Protein 3Q0I (pdb70)

Radius of gyration: 23.18 Å; Cα contacts (8 Å, |Δi|>4): 683; chains: 1; bounding box: 51×63×53 Å

Structure (mmCIF, N/CA/C/O backbone):
data_3Q0I
#
_entry.id   3Q0I
#
_cell.length_a   66.692
_cell.length_b   66.692
_cell.length_c   183.782
_cell.angle_alpha   90.000
_cell.angle_beta   90.000
_cell.angle_gamma   90.000
#
_symmetry.space_group_name_H-M   'P 41 21 2'
#
loop_
_entity.id
_entity.type
_entity.pdbx_description
1 polymer 'Methionyl-tRNA formyltransferase'
2 non-polymer 'SULFATE ION'
3 non-polymer GLYCEROL
4 water water
#
loop_
_atom_site.group_PDB
_atom_site.id
_atom_site.type_symbol
_atom_site.label_atom_id
_atom_site.label_alt_id
_atom_site.label_comp_id
_atom_site.label_asym_id
_atom_site.label_entity_id
_atom_site.label_seq_id
_atom_site.pdbx_PDB_ins_code
_atom_site.Cartn_x
_atom_site.Cartn_y
_atom_site.Cartn_z
_atom_site.occupancy
_atom_site.B_iso_or_equiv
_atom_site.auth_seq_id
_atom_site.auth_comp_id
_atom_site.auth_asym_id
_atom_site.auth_atom_id
_atom_site.pdbx_PDB_model_num
ATOM 1 N N . SER A 1 7 ? -0.055 17.275 50.669 1.00 48.30 4 SER A N 1
ATOM 2 C CA . SER A 1 7 ? -0.006 17.576 52.139 1.00 46.72 4 SER A CA 1
ATOM 3 C C . SER A 1 7 ? 0.850 16.500 52.814 1.00 44.46 4 SER A C 1
ATOM 4 O O . SER A 1 7 ? 0.486 15.311 52.849 1.00 44.61 4 SER A O 1
ATOM 7 N N . LEU A 1 8 ? 1.976 16.960 53.369 1.00 40.95 5 LEU A N 1
ATOM 8 C CA . LEU A 1 8 ? 2.928 16.080 54.042 1.00 37.99 5 LEU A CA 1
ATOM 9 C C . LEU A 1 8 ? 2.362 15.717 55.423 1.00 34.23 5 LEU A C 1
ATOM 10 O O . LEU A 1 8 ? 1.740 16.568 56.077 1.00 35.15 5 LEU A O 1
ATOM 15 N N . ARG A 1 9 ? 2.548 14.462 55.829 1.00 30.66 6 ARG A N 1
ATOM 16 C CA . ARG A 1 9 ? 2.245 14.016 57.175 1.00 29.00 6 ARG A CA 1
ATOM 17 C C . ARG A 1 9 ? 3.463 14.409 58.019 1.00 26.24 6 ARG A C 1
ATOM 18 O O . ARG A 1 9 ? 4.494 13.777 57.934 1.00 25.92 6 ARG A O 1
ATOM 26 N N . ILE A 1 10 ? 3.352 15.482 58.772 1.00 23.98 7 ILE A N 1
ATOM 27 C CA . ILE A 1 10 ? 4.522 16.015 59.501 1.00 22.86 7 ILE A CA 1
ATOM 28 C C . ILE A 1 10 ? 4.414 15.730 60.983 1.00 22.72 7 ILE A C 1
ATOM 29 O O . ILE A 1 10 ? 3.351 15.982 61.585 1.00 24.99 7 ILE A O 1
ATOM 34 N N . VAL A 1 11 ? 5.497 15.235 61.573 1.00 23.32 8 VAL A N 1
ATOM 35 C CA . VAL A 1 11 ? 5.688 15.219 63.020 1.00 23.25 8 VAL A CA 1
ATOM 36 C C . VAL A 1 11 ? 6.514 16.468 63.392 1.00 22.05 8 VAL A C 1
ATOM 37 O O . VAL A 1 11 ? 7.523 16.771 62.745 1.00 22.31 8 VAL A O 1
ATOM 41 N N . PHE A 1 12 ? 6.045 17.211 64.381 1.00 20.62 9 PHE A N 1
ATOM 42 C CA . PHE A 1 12 ? 6.763 18.362 64.864 1.00 20.29 9 PHE A CA 1
ATOM 43 C C . PHE A 1 12 ? 7.402 18.039 66.203 1.00 21.92 9 PHE A C 1
ATOM 44 O O . PHE A 1 12 ? 6.701 17.637 67.120 1.00 22.18 9 PHE A O 1
ATOM 52 N N . ALA A 1 13 ? 8.706 18.318 66.333 1.00 21.78 10 ALA A N 1
ATOM 53 C CA . ALA A 1 13 ? 9.470 18.112 67.598 1.00 22.73 10 ALA A CA 1
ATOM 54 C C . ALA A 1 13 ? 10.093 19.419 68.080 1.00 22.70 10 ALA A C 1
ATOM 55 O O . ALA A 1 13 ? 10.793 20.079 67.325 1.00 23.53 10 ALA A O 1
ATOM 57 N N . GLY A 1 14 ? 9.843 19.775 69.320 1.00 22.74 11 GLY A N 1
ATOM 58 C CA . GLY A 1 14 ? 10.348 21.065 69.849 1.00 22.99 11 GLY A CA 1
ATOM 59 C C . GLY A 1 14 ? 9.722 21.389 71.170 1.00 22.88 11 GLY A C 1
ATOM 60 O O . GLY A 1 14 ? 8.730 20.805 71.515 1.00 24.90 11 GLY A O 1
ATOM 61 N N . THR A 1 15 ? 10.331 22.320 71.929 1.00 24.16 12 THR A N 1
ATOM 62 C CA . THR A 1 15 ? 9.950 22.540 73.302 1.00 25.49 12 THR A CA 1
ATOM 63 C C . THR A 1 15 ? 9.580 23.994 73.644 1.00 25.68 12 THR A C 1
ATOM 64 O O . THR A 1 15 ? 8.429 24.256 73.997 1.00 25.11 12 THR A O 1
ATOM 68 N N . PRO A 1 16 ? 10.522 24.945 73.502 1.00 25.65 13 PRO A N 1
ATOM 69 C CA . PRO A 1 16 ? 10.234 26.293 74.043 1.00 26.67 13 PRO A CA 1
ATOM 70 C C . PRO A 1 16 ? 9.477 27.197 73.072 1.00 27.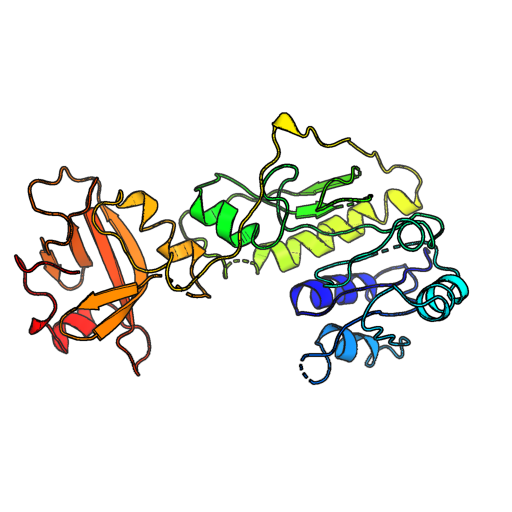06 13 PRO A C 1
ATOM 71 O O . PRO A 1 16 ? 9.055 26.761 71.978 1.00 25.35 13 PRO A O 1
ATOM 75 N N . ASP A 1 17 ? 9.334 28.472 73.440 1.00 25.37 14 ASP A N 1
ATOM 76 C CA . ASP A 1 17 ? 8.669 29.449 72.582 1.00 26.13 14 ASP A CA 1
ATOM 77 C C . ASP A 1 17 ? 9.122 29.491 71.109 1.00 25.30 14 ASP A C 1
ATOM 78 O O . ASP A 1 17 ? 8.281 29.571 70.202 1.00 24.77 14 ASP A O 1
ATOM 83 N N . PHE A 1 18 ? 10.423 29.442 70.848 1.00 23.60 15 PHE A N 1
ATOM 84 C CA . PHE A 1 18 ? 10.911 29.499 69.482 1.00 22.82 15 PHE A CA 1
ATOM 85 C C . PHE A 1 18 ? 10.322 28.348 68.651 1.00 22.07 15 PHE A C 1
ATOM 86 O O . PHE A 1 18 ? 9.955 28.557 67.540 1.00 21.20 15 PHE A O 1
ATOM 94 N N . ALA A 1 19 ? 10.250 27.174 69.240 1.00 21.90 16 ALA A N 1
ATOM 95 C CA . ALA A 1 19 ? 9.566 25.997 68.603 1.00 21.44 16 ALA A CA 1
ATOM 96 C C . ALA A 1 19 ? 8.065 26.252 68.436 1.00 23.01 16 ALA A C 1
ATOM 97 O O . ALA A 1 19 ? 7.507 26.009 67.362 1.00 22.78 16 ALA A O 1
ATOM 99 N N . ALA A 1 20 ? 7.404 26.778 69.464 1.00 23.17 17 ALA A N 1
ATOM 100 C CA . ALA A 1 20 ? 5.979 26.996 69.391 1.00 24.65 17 ALA A CA 1
ATOM 101 C C . ALA A 1 20 ? 5.635 27.904 68.217 1.00 24.67 17 ALA A C 1
ATOM 102 O O . ALA A 1 20 ? 4.606 27.717 67.588 1.00 24.01 17 ALA A O 1
ATOM 104 N N . ARG A 1 21 ? 6.474 28.908 67.930 1.00 23.51 18 ARG A N 1
ATOM 105 C CA . ARG A 1 21 ? 6.172 29.782 66.785 1.00 23.64 18 ARG A CA 1
ATOM 106 C C . ARG A 1 21 ? 6.135 29.054 65.438 1.00 22.88 18 ARG A C 1
ATOM 107 O O . ARG A 1 21 ? 5.351 29.411 64.536 1.00 22.09 18 ARG A O 1
ATOM 115 N N . HIS A 1 22 ? 6.999 28.052 65.291 1.00 21.55 19 HIS A N 1
ATOM 116 C CA . HIS A 1 22 ? 7.044 27.259 64.085 1.00 22.06 19 HIS A CA 1
ATOM 117 C C . HIS A 1 22 ? 5.843 26.315 63.998 1.00 23.56 19 HIS A C 1
ATOM 118 O O . HIS A 1 22 ? 5.211 26.228 62.918 1.00 23.92 19 HIS A O 1
ATOM 125 N N . LEU A 1 23 ? 5.486 25.680 65.133 1.00 23.51 20 LEU A N 1
ATOM 126 C CA . LEU A 1 23 ? 4.330 24.758 65.159 1.00 25.20 20 LEU A CA 1
ATOM 127 C C . LEU A 1 23 ? 3.090 25.568 64.825 1.00 25.92 20 LEU A C 1
ATOM 128 O O . LEU A 1 23 ? 2.225 25.092 64.076 1.00 26.07 20 LEU A O 1
ATOM 133 N N . ALA A 1 24 ? 2.983 26.769 65.397 1.00 24.61 21 ALA A N 1
ATOM 134 C CA . ALA A 1 24 ? 1.830 27.628 65.133 1.00 26.68 21 ALA A CA 1
ATOM 135 C C . ALA A 1 24 ? 1.705 27.888 63.641 1.00 27.87 21 ALA A C 1
ATOM 136 O O . ALA A 1 24 ? 0.588 27.836 63.097 1.00 28.53 21 ALA A O 1
ATOM 138 N N . ALA A 1 25 ? 2.829 28.183 62.982 1.00 27.84 22 ALA A N 1
ATOM 139 C CA . ALA A 1 25 ? 2.811 28.470 61.533 1.00 27.47 22 ALA A CA 1
ATOM 140 C C . ALA A 1 25 ? 2.389 27.256 60.734 1.00 28.10 22 ALA A C 1
ATOM 141 O O . ALA A 1 25 ? 1.633 27.381 59.777 1.00 30.15 22 ALA A O 1
ATOM 143 N N . LEU A 1 26 ? 2.847 26.081 61.145 1.00 28.07 23 LEU A N 1
ATOM 144 C CA . LEU A 1 26 ? 2.498 24.818 60.502 1.00 28.66 23 LEU A CA 1
ATOM 145 C C . LEU A 1 26 ? 1.009 24.470 60.686 1.00 30.55 23 LEU A C 1
ATOM 146 O O . LEU A 1 26 ? 0.352 23.978 59.764 1.00 30.19 23 LEU A O 1
ATOM 151 N N . LEU A 1 27 ? 0.475 24.706 61.874 1.00 31.10 24 LEU A N 1
ATOM 152 C CA . LEU A 1 27 ? -0.961 24.419 62.122 1.00 32.93 24 LEU A CA 1
ATOM 153 C C . LEU A 1 27 ? -1.857 25.347 61.282 1.00 35.71 24 LEU A C 1
ATOM 154 O O . LEU A 1 27 ? -2.884 24.930 60.782 1.00 36.40 24 LEU A O 1
ATOM 159 N N A SER A 1 28 ? -1.425 26.569 61.016 0.50 36.86 25 SER A N 1
ATOM 160 N N B SER A 1 28 ? -1.386 26.590 61.157 0.50 37.39 25 SER A N 1
ATOM 161 C CA A SER A 1 28 ? -2.179 27.411 60.091 0.50 39.04 25 SER A CA 1
ATOM 162 C CA B SER A 1 28 ? -2.114 27.731 60.616 0.50 40.05 25 SER A CA 1
ATOM 163 C C A SER A 1 28 ? -1.823 27.145 58.608 0.50 39.60 25 SER A C 1
ATOM 164 C C B SER A 1 28 ? -2.242 27.743 59.110 0.50 40.74 25 SER A C 1
ATOM 165 O O A SER A 1 28 ? -2.202 27.913 57.718 0.50 41.28 25 SER A O 1
ATOM 166 O O B SER A 1 28 ? -3.179 28.355 58.568 0.50 42.14 25 SER A O 1
ATOM 171 N N A SER A 1 29 ? -1.129 26.044 58.333 0.50 39.82 26 SER A N 1
ATOM 172 N N B SER A 1 29 ? -1.271 27.135 58.438 0.50 39.98 26 SER A N 1
ATOM 173 C CA A SER A 1 29 ? -0.781 25.696 56.956 0.50 39.86 26 SER A CA 1
ATOM 174 C CA B SER A 1 29 ? -1.368 26.935 57.006 0.50 40.45 26 SER A CA 1
ATOM 175 C C A SER A 1 29 ? -1.469 24.453 56.427 0.50 39.87 26 SER A C 1
ATOM 176 C C B SER A 1 29 ? -1.977 25.565 56.774 0.50 39.89 26 SER A C 1
ATOM 177 O O A SER A 1 29 ? -2.277 23.823 57.135 0.50 39.00 26 SER A O 1
ATOM 178 O O B SER A 1 29 ? -2.779 25.071 57.570 0.50 40.36 26 SER A O 1
ATOM 183 N N A GLU A 1 30 ? -1.093 24.099 55.184 0.50 40.23 27 GLU A N 1
ATOM 184 N N B GLU A 1 30 ? -1.568 24.945 55.689 0.50 39.40 27 GLU A N 1
ATOM 185 C CA A GLU A 1 30 ? -1.705 22.994 54.397 0.50 40.86 27 GLU A CA 1
ATOM 186 C CA B GLU A 1 30 ? -2.147 23.668 55.276 0.50 39.83 27 GLU A CA 1
ATOM 187 C C A GLU A 1 30 ? -1.364 21.582 54.858 0.50 39.10 27 GLU A C 1
ATOM 188 C C B GLU A 1 30 ? -2.178 22.579 56.376 0.50 38.17 27 GLU A C 1
ATOM 189 O O A GLU A 1 30 ? -2.083 20.632 54.519 0.50 38.40 27 GLU A O 1
ATOM 190 O O B GLU A 1 30 ? -3.146 21.851 56.557 0.50 38.03 27 GLU A O 1
ATOM 201 N N A HIS A 1 31 ? -0.261 21.445 55.597 0.50 36.23 28 HIS A N 1
ATOM 202 N N B HIS A 1 31 ? -1.097 22.514 57.131 0.50 36.05 28 HIS A N 1
ATOM 203 C CA A HIS A 1 31 ? 0.268 20.123 55.945 0.50 34.95 28 HIS A CA 1
ATOM 204 C CA B HIS A 1 31 ? -0.424 21.243 57.311 0.50 33.76 28 HIS A CA 1
ATOM 205 C C A HIS A 1 31 ? -0.414 19.580 57.192 0.50 34.15 28 HIS A C 1
ATOM 206 C C B HIS A 1 31 ? -1.064 20.162 58.121 0.50 33.58 28 HIS A C 1
ATOM 207 O O A HIS A 1 31 ? -0.905 20.345 58.017 0.50 34.36 28 HIS A O 1
ATOM 208 O O B HIS A 1 31 ? -1.896 20.417 59.004 0.50 34.92 28 HIS A O 1
ATOM 221 N N A GLU A 1 32 ? -0.463 18.260 57.308 0.50 33.29 29 GLU A N 1
ATOM 222 N N B GLU A 1 32 ? -0.665 18.941 57.772 0.50 32.34 29 GLU A N 1
ATOM 223 C CA A GLU A 1 32 ? -1.134 17.615 58.430 0.50 33.04 29 GLU A CA 1
ATOM 224 C CA B GLU A 1 32 ? -1.142 17.761 58.467 0.50 31.96 29 GLU A CA 1
ATOM 225 C C . GLU A 1 32 ? -0.107 17.428 59.508 1.00 31.04 29 GLU A C 1
ATOM 226 O O . GLU A 1 32 ? 0.895 16.760 59.219 1.00 28.88 29 GLU A O 1
ATOM 237 N N . ILE A 1 33 ? -0.341 17.987 60.705 1.00 29.42 30 ILE A N 1
ATOM 238 C CA . ILE A 1 33 ? 0.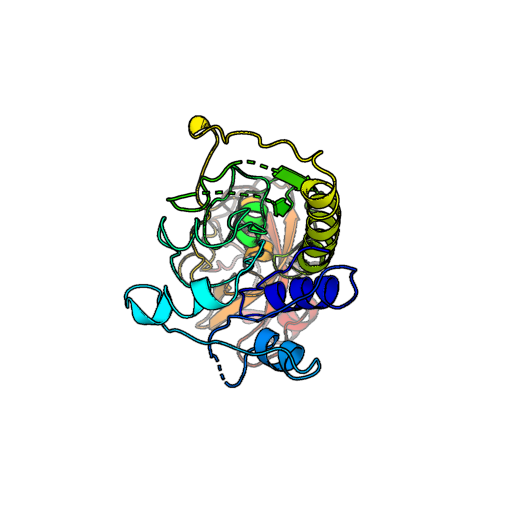509 17.722 61.855 1.00 26.83 30 ILE A CA 1
ATOM 239 C C . ILE A 1 33 ? -0.050 16.524 62.608 1.00 26.96 30 ILE A C 1
ATOM 240 O O . ILE A 1 33 ? -1.066 16.609 63.320 1.00 27.85 30 ILE A O 1
ATOM 245 N N . ILE A 1 34 ? 0.583 15.386 62.439 1.00 25.47 31 ILE A N 1
ATOM 246 C CA . ILE A 1 34 ? 0.041 14.148 62.956 1.00 26.40 31 ILE A CA 1
ATOM 247 C C . ILE A 1 34 ? 0.415 13.828 64.391 1.00 26.62 31 ILE A C 1
ATOM 248 O O . ILE A 1 34 ? -0.242 13.002 65.066 1.00 26.38 31 ILE A O 1
ATOM 253 N N . ALA A 1 35 ? 1.477 14.478 64.869 1.00 24.46 32 ALA A N 1
ATOM 254 C CA . ALA A 1 35 ? 1.939 14.289 66.229 1.00 24.92 32 ALA A CA 1
ATOM 255 C C . ALA A 1 35 ? 2.897 15.386 66.561 1.00 23.17 32 ALA A C 1
ATOM 256 O O . ALA A 1 35 ? 3.539 15.986 65.649 1.00 22.01 32 ALA A O 1
ATOM 258 N N . VAL A 1 36 ? 3.029 15.627 67.856 1.00 23.38 33 VAL A N 1
ATOM 259 C CA . VAL A 1 36 ? 4.004 16.556 68.401 1.00 23.13 33 VAL A CA 1
ATOM 260 C C . VAL A 1 36 ? 4.879 15.823 69.434 1.00 24.41 33 VAL A C 1
ATOM 261 O O . VAL A 1 36 ? 4.354 15.068 70.249 1.00 25.20 33 VAL A O 1
ATOM 265 N N . TYR A 1 37 ? 6.193 16.058 69.361 1.00 23.68 34 TYR A N 1
ATOM 266 C CA . TYR A 1 37 ? 7.155 15.554 70.307 1.00 25.59 34 TYR A CA 1
ATOM 267 C C . TYR A 1 37 ? 7.686 16.773 71.064 1.00 25.97 34 TYR A C 1
ATOM 268 O O . TYR A 1 37 ? 8.031 17.770 70.475 1.00 25.00 34 TYR A O 1
ATOM 277 N N . THR A 1 38 ? 7.714 16.676 72.382 1.00 29.16 35 THR A N 1
ATOM 278 C CA . THR A 1 38 ? 8.180 17.775 73.195 1.00 29.33 35 THR A CA 1
ATOM 279 C C . THR A 1 38 ? 8.729 17.242 74.522 1.00 33.59 35 THR A C 1
ATOM 280 O O . THR A 1 38 ? 8.764 16.034 74.772 1.00 32.42 35 THR A O 1
ATOM 284 N N . GLN A 1 39 ? 9.250 18.141 75.336 1.00 36.36 36 GLN A N 1
ATOM 285 C CA A GLN A 1 39 ? 9.792 17.791 76.639 0.60 39.13 36 GLN A CA 1
ATOM 286 C CA B GLN A 1 39 ? 9.778 17.784 76.642 0.40 38.85 36 GLN A CA 1
ATOM 287 C C . GLN A 1 39 ? 9.070 18.595 77.726 1.00 41.26 36 GLN A C 1
ATOM 288 O O . GLN A 1 39 ? 8.576 19.700 77.460 1.00 40.43 36 GLN A O 1
ATOM 299 N N . PRO A 1 40 ? 9.010 18.055 78.970 1.00 45.68 37 PRO A N 1
ATOM 300 C CA . PRO A 1 40 ? 8.470 18.919 80.034 1.00 48.55 37 PRO A CA 1
ATOM 301 C C . PRO A 1 40 ? 9.463 20.020 80.440 1.00 50.46 37 PRO A C 1
ATOM 302 O O . PRO A 1 40 ? 10.638 19.985 80.033 1.00 49.21 37 PRO A O 1
ATOM 306 N N . GLU A 1 41 ? 8.965 21.002 81.204 1.00 54.18 38 GLU A N 1
ATOM 307 C CA . GLU A 1 41 ? 9.779 22.121 81.758 1.00 56.28 38 GLU A CA 1
ATOM 308 C C . GLU A 1 41 ? 10.042 21.878 83.256 1.00 57.90 38 GLU A C 1
ATOM 309 O O . GLU A 1 41 ? 9.292 21.110 83.901 1.00 60.13 38 GLU A O 1
ATOM 315 N N . THR A 1 51 ? 5.537 21.207 84.379 1.00 56.99 48 THR A N 1
ATOM 316 C CA . THR A 1 51 ? 4.923 22.144 83.443 1.00 56.04 48 THR A CA 1
ATOM 317 C C . THR A 1 51 ? 4.957 21.621 81.973 1.00 52.54 48 THR A C 1
ATOM 318 O O . THR A 1 51 ? 5.974 21.083 81.487 1.00 52.64 48 THR A O 1
ATOM 322 N N . ALA A 1 52 ? 3.793 21.740 81.325 1.00 49.75 49 ALA A N 1
ATOM 323 C CA . ALA A 1 52 ? 3.628 21.683 79.871 1.00 45.67 49 ALA A CA 1
ATOM 324 C C . ALA A 1 52 ? 4.434 22.794 79.139 1.00 42.23 49 ALA A C 1
ATOM 325 O O . ALA A 1 52 ? 4.322 23.993 79.447 1.00 41.83 49 ALA A O 1
ATOM 327 N N . SER A 1 53 ? 5.230 22.386 78.163 1.00 38.53 50 SER A N 1
ATOM 328 C CA . SER A 1 53 ? 5.911 23.311 77.295 1.00 34.75 50 SER A CA 1
ATOM 329 C C . SER A 1 53 ? 4.879 24.098 76.472 1.00 33.42 50 SER A C 1
ATOM 330 O O . SER A 1 53 ? 3.737 23.664 76.311 1.00 32.41 50 SER A O 1
ATOM 333 N N . PRO A 1 54 ? 5.273 25.259 75.932 1.00 31.06 51 PRO A N 1
ATOM 334 C CA . PRO A 1 54 ? 4.396 26.035 75.043 1.00 29.84 51 PRO A CA 1
ATOM 335 C C . PRO A 1 54 ? 3.992 25.203 73.820 1.00 28.14 51 PRO A C 1
ATOM 336 O O . PRO A 1 54 ? 2.877 25.319 73.283 1.00 28.54 51 PRO A O 1
ATOM 340 N N . VAL A 1 55 ? 4.902 24.349 73.404 1.00 26.80 52 VAL A N 1
ATOM 341 C CA . VAL A 1 55 ? 4.644 23.454 72.249 1.00 25.34 52 VAL A CA 1
ATOM 342 C C . VAL A 1 55 ? 3.513 22.479 72.615 1.00 25.13 52 VAL A C 1
ATOM 343 O O . VAL A 1 55 ? 2.572 22.285 71.837 1.00 25.32 52 VAL A O 1
ATOM 347 N N . LYS A 1 56 ? 3.615 21.831 73.778 1.00 27.50 53 LYS A N 1
ATOM 348 C CA . LYS A 1 56 ? 2.558 20.948 74.318 1.00 28.21 53 LYS A CA 1
ATOM 349 C C . LYS A 1 56 ? 1.191 21.631 74.395 1.00 29.62 53 LYS A C 1
ATOM 350 O O . LYS A 1 56 ? 0.188 21.090 73.938 1.00 26.12 53 LYS A O 1
ATOM 356 N N . THR A 1 57 ? 1.154 22.842 74.935 1.00 29.12 54 THR A N 1
ATOM 357 C CA . THR A 1 57 ? -0.109 23.552 75.071 1.00 31.64 54 THR A CA 1
ATOM 358 C C . THR A 1 57 ? -0.755 23.819 73.713 1.00 30.85 54 THR A C 1
ATOM 359 O O . THR A 1 57 ? -1.961 23.626 73.560 1.00 33.14 54 THR A O 1
ATOM 363 N N . LEU A 1 58 ? 0.031 24.240 72.716 1.00 30.21 55 LEU A N 1
ATOM 364 C CA . LEU A 1 58 ? -0.474 24.471 71.351 1.00 29.88 55 LEU A CA 1
ATOM 365 C C . LEU A 1 58 ? -1.018 23.209 70.688 1.00 29.46 55 LEU A C 1
ATOM 366 O O . LEU A 1 58 ? -2.105 23.205 70.116 1.00 28.96 55 LEU A O 1
ATOM 371 N N . ALA A 1 59 ? -0.254 22.129 70.789 1.00 27.70 56 ALA A N 1
ATOM 372 C CA . ALA A 1 59 ? -0.689 20.814 70.357 1.00 27.70 56 ALA A CA 1
ATOM 373 C C . ALA A 1 59 ? -2.033 20.380 70.934 1.00 27.62 56 ALA A C 1
ATOM 374 O O . ALA A 1 59 ? -2.911 19.912 70.194 1.00 27.20 56 ALA A O 1
ATOM 376 N N . LEU A 1 60 ? -2.201 20.514 72.249 1.00 28.30 57 LEU A N 1
ATOM 377 C CA . LEU A 1 60 ? -3.463 20.188 72.885 1.00 29.88 57 LEU A CA 1
ATOM 378 C C . LEU A 1 60 ? -4.641 20.994 72.356 1.00 30.32 57 LEU A C 1
ATOM 379 O O . LEU A 1 60 ? -5.730 20.455 72.173 1.00 29.84 57 LEU A O 1
ATOM 384 N N . GLU A 1 61 ? -4.425 22.286 72.115 1.00 30.39 58 GLU A N 1
ATOM 385 C CA A GLU A 1 61 ? -5.483 23.161 71.650 0.70 31.37 58 GLU A CA 1
ATOM 386 C CA B GLU A 1 61 ? -5.474 23.195 71.634 0.30 31.21 58 GLU A CA 1
ATOM 387 C C . GLU A 1 61 ? -6.007 22.719 70.295 1.00 30.91 58 GLU A C 1
ATOM 388 O O . GLU A 1 61 ? -7.135 23.004 69.951 1.00 31.53 58 GLU A O 1
ATOM 399 N N . HIS A 1 62 ? -5.168 21.999 69.548 1.00 29.75 59 HIS A N 1
ATOM 400 C CA . HIS A 1 62 ? -5.536 21.434 68.243 1.00 30.62 59 HIS A CA 1
ATOM 401 C C . HIS A 1 62 ? -5.756 19.917 68.229 1.00 30.95 59 HIS A C 1
ATOM 402 O O . HIS A 1 62 ? -5.819 19.309 67.173 1.00 32.25 59 HIS A O 1
ATOM 409 N N . ASN A 1 63 ? -5.947 19.315 69.396 1.00 31.52 60 ASN A N 1
ATOM 410 C CA . ASN A 1 63 ? -6.210 17.879 69.506 1.00 31.68 60 ASN A CA 1
ATOM 411 C C . ASN A 1 63 ? -5.137 17.033 68.794 1.00 30.42 60 ASN A C 1
ATOM 412 O O . ASN A 1 63 ? -5.458 15.995 68.204 1.00 31.35 60 ASN A O 1
ATOM 417 N N . VAL A 1 64 ? -3.884 17.476 68.838 1.00 29.53 61 VAL A N 1
ATOM 418 C CA . VAL A 1 64 ? -2.758 16.760 68.214 1.00 27.50 61 VAL A CA 1
ATOM 419 C C . VAL A 1 64 ? -2.099 15.844 69.268 1.00 28.49 61 VAL A C 1
ATOM 420 O O . VAL A 1 64 ? -1.776 16.318 70.350 1.00 28.29 61 VAL A O 1
ATOM 424 N N . PRO A 1 65 ? -1.910 14.549 68.971 1.00 27.50 62 PRO A N 1
ATOM 425 C CA . PRO A 1 65 ? -1.231 13.670 69.928 1.00 28.45 62 PRO A CA 1
ATOM 426 C C . PRO A 1 65 ? 0.122 14.202 70.344 1.00 28.23 62 PRO A C 1
ATOM 427 O O . PRO A 1 65 ? 0.875 14.647 69.493 1.00 26.85 62 PRO A O 1
ATOM 431 N N . VAL A 1 66 ? 0.439 14.104 71.633 1.00 29.61 63 VAL A N 1
ATOM 432 C CA . VAL A 1 66 ? 1.703 14.558 72.171 1.00 30.66 63 VAL A CA 1
ATOM 433 C C . VAL A 1 66 ? 2.526 13.380 72.700 1.00 31.65 63 VAL A C 1
ATOM 434 O O . VAL A 1 66 ? 2.023 12.568 73.466 1.00 33.95 63 VAL A O 1
ATOM 438 N N . TYR A 1 67 ? 3.786 13.302 72.292 1.00 30.97 64 TYR A N 1
ATOM 439 C CA . TYR A 1 67 ? 4.737 12.302 72.787 1.00 30.98 64 TYR A CA 1
ATOM 440 C C . TYR A 1 67 ? 5.889 12.987 73.501 1.00 32.58 64 TYR A C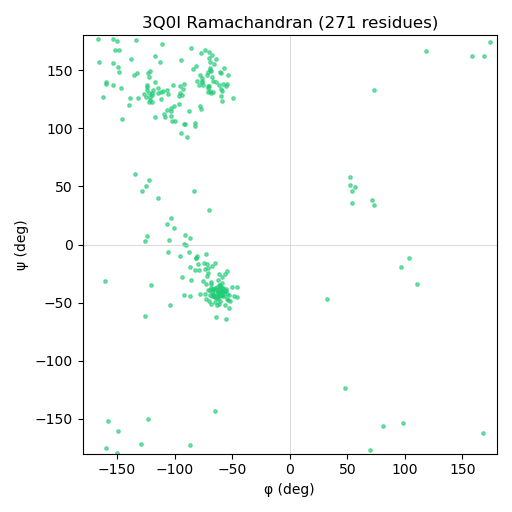 1
ATOM 441 O O . TYR A 1 67 ? 6.362 14.031 73.027 1.00 29.04 64 TYR A O 1
ATOM 450 N N . GLN A 1 68 ? 6.341 12.412 74.622 1.00 34.95 65 GLN A N 1
ATOM 451 C CA . GLN A 1 68 ? 7.420 13.021 75.407 1.00 38.04 65 GLN A CA 1
ATOM 452 C C . GLN A 1 68 ? 8.472 11.990 75.821 1.00 40.11 65 GLN A C 1
ATOM 453 O O . GLN A 1 68 ? 8.723 11.804 77.016 1.00 42.12 65 GLN A O 1
ATOM 459 N N . PRO A 1 69 ? 9.133 11.340 74.854 1.00 39.71 66 PRO A N 1
ATOM 460 C CA . PRO A 1 69 ? 10.238 10.482 75.340 1.00 41.06 66 PRO A CA 1
ATOM 461 C C . PRO A 1 69 ? 11.438 11.278 75.913 1.00 41.19 66 PRO A C 1
ATOM 462 O O . PRO A 1 69 ? 11.677 12.449 75.537 1.00 38.68 66 PRO A O 1
ATOM 466 N N . GLU A 1 70 ? 12.210 10.600 76.771 1.00 43.19 67 GLU A N 1
ATOM 467 C CA A GLU A 1 70 ? 13.402 11.194 77.406 0.60 44.14 67 GLU A CA 1
ATOM 468 C CA B GLU A 1 70 ? 13.390 11.205 77.398 0.40 43.62 67 GLU A CA 1
ATOM 469 C C . GLU A 1 70 ? 14.558 11.156 76.421 1.00 42.88 67 GLU A C 1
ATOM 470 O O . GLU A 1 70 ? 15.415 12.042 76.405 1.00 42.42 67 GLU A O 1
ATOM 481 N N . ASN A 1 71 ? 14.587 10.111 75.597 1.00 42.39 68 ASN A N 1
ATOM 482 C CA . ASN A 1 71 ? 15.596 9.982 74.551 1.00 41.93 68 ASN A CA 1
ATOM 483 C C . ASN A 1 71 ? 15.171 8.895 73.583 1.00 41.51 68 ASN A C 1
ATOM 484 O O . ASN A 1 71 ? 14.155 8.257 73.787 1.00 40.51 68 ASN A O 1
ATOM 489 N N . PHE A 1 72 ? 15.958 8.693 72.531 1.00 42.18 69 PHE A N 1
ATOM 490 C CA . PHE A 1 72 ? 15.663 7.683 71.496 1.00 43.22 69 PHE A CA 1
ATOM 491 C C . PHE A 1 72 ? 16.528 6.413 71.621 1.00 46.06 69 PHE A C 1
ATOM 492 O O . PHE A 1 72 ? 16.672 5.652 70.659 1.00 46.97 69 PHE A O 1
ATOM 500 N N . LYS A 1 73 ? 17.046 6.157 72.820 1.00 48.47 70 LYS A N 1
ATOM 501 C CA . LYS A 1 73 ? 17.816 4.926 73.083 1.00 51.36 70 LYS A CA 1
ATOM 502 C C . LYS A 1 73 ? 16.986 3.630 73.039 1.00 52.35 70 LYS A C 1
ATOM 503 O O . LYS A 1 73 ? 17.426 2.639 72.458 1.00 54.61 70 LYS A O 1
ATOM 509 N N . SER A 1 74 ? 15.799 3.619 73.638 1.00 52.91 71 SER A N 1
ATOM 510 C CA . SER A 1 74 ? 14.957 2.407 73.678 1.00 53.73 71 SER A CA 1
ATOM 511 C C . SER A 1 74 ? 14.373 2.016 72.315 1.00 53.11 71 SER A C 1
ATOM 512 O O . SER A 1 74 ? 14.136 2.865 71.469 1.00 51.31 71 SER A O 1
ATOM 515 N N . ASP A 1 75 ? 14.151 0.726 72.095 1.00 53.68 72 ASP A N 1
ATOM 516 C CA . ASP A 1 75 ? 13.500 0.249 70.857 1.00 53.42 72 ASP A CA 1
ATOM 517 C C . ASP A 1 75 ? 12.077 0.711 70.758 1.00 52.09 72 ASP A C 1
ATOM 518 O O . ASP A 1 75 ? 11.607 1.015 69.669 1.00 50.49 72 ASP A O 1
ATOM 523 N N . GLU A 1 76 ? 11.396 0.709 71.903 1.00 52.42 73 GLU A N 1
ATOM 524 C CA . GLU A 1 76 ? 10.028 1.219 72.063 1.00 51.91 73 GLU A CA 1
ATOM 525 C C . GLU A 1 76 ? 9.873 2.668 71.530 1.00 49.12 73 GLU A C 1
ATOM 526 O O . GLU A 1 76 ? 8.891 2.979 70.866 1.00 47.78 73 GLU A O 1
ATOM 532 N N . SER A 1 77 ? 10.834 3.536 71.835 1.00 47.68 74 SER A N 1
ATOM 533 C CA . SER A 1 77 ? 10.770 4.935 71.387 1.00 45.11 74 SER A CA 1
ATOM 534 C C . SER A 1 77 ? 10.911 5.038 69.860 1.00 43.58 74 SER A C 1
ATOM 535 O O . SER A 1 77 ? 10.218 5.836 69.232 1.00 42.13 74 SER A O 1
ATOM 538 N N . LYS A 1 78 ? 11.773 4.211 69.264 1.00 42.74 75 LYS A N 1
ATOM 539 C CA . LYS A 1 78 ? 11.989 4.246 67.821 1.00 41.92 75 LYS A CA 1
ATOM 540 C C . LYS A 1 78 ? 10.774 3.700 67.070 1.00 41.22 75 LYS A C 1
ATOM 541 O O . LYS A 1 78 ? 10.373 4.221 66.031 1.00 39.34 75 LYS A O 1
ATOM 547 N N . GLN A 1 79 ? 10.190 2.660 67.637 1.00 41.66 76 GLN A N 1
ATOM 548 C CA A GLN A 1 79 ? 9.040 1.969 67.075 0.60 41.72 76 GLN A CA 1
ATOM 549 C CA B GLN A 1 79 ? 9.049 2.005 66.995 0.40 41.37 76 GLN A CA 1
ATOM 550 C C . GLN A 1 79 ? 7.760 2.809 67.134 1.00 40.09 76 GLN A C 1
ATOM 551 O O . GLN A 1 79 ? 6.929 2.773 66.240 1.00 38.91 76 GLN A O 1
ATOM 562 N N . GLN A 1 80 ? 7.599 3.536 68.225 1.00 38.94 77 GLN A N 1
ATOM 563 C CA . GLN A 1 80 ? 6.467 4.430 68.411 1.00 37.82 77 GLN A CA 1
ATOM 564 C C . GLN A 1 80 ? 6.506 5.527 67.338 1.00 35.25 77 GLN A C 1
ATOM 565 O O . GLN A 1 80 ? 5.479 5.866 66.732 1.00 33.90 77 GLN A O 1
ATOM 571 N N . LEU A 1 81 ? 7.705 6.042 67.059 1.00 34.47 78 LEU A N 1
ATOM 572 C CA . LEU A 1 81 ? 7.888 7.034 65.999 1.00 32.28 78 LEU A CA 1
ATOM 573 C C . LEU A 1 81 ? 7.604 6.424 64.635 1.00 32.25 78 LEU A C 1
ATOM 574 O O . LEU A 1 81 ? 6.890 7.007 63.837 1.00 30.82 78 LEU A O 1
ATOM 579 N N . ALA A 1 82 ? 8.121 5.215 64.393 1.00 33.65 79 ALA A N 1
ATOM 580 C CA . ALA A 1 82 ? 7.928 4.564 63.101 1.00 33.95 79 ALA A CA 1
ATOM 581 C C . ALA A 1 82 ? 6.465 4.321 62.794 1.00 34.34 79 ALA A C 1
ATOM 582 O O . ALA A 1 82 ? 6.050 4.446 61.655 1.00 34.68 79 ALA A O 1
ATOM 584 N N . ALA A 1 83 ? 5.673 4.027 63.821 1.00 34.28 80 ALA A N 1
ATOM 585 C CA . ALA A 1 83 ? 4.275 3.657 63.643 1.00 35.01 80 ALA A CA 1
ATOM 586 C C . ALA A 1 83 ? 3.418 4.862 63.264 1.00 33.87 80 ALA A C 1
ATOM 587 O O . ALA A 1 83 ? 2.255 4.713 62.945 1.00 32.44 80 ALA A O 1
ATOM 589 N N . LEU A 1 84 ? 3.996 6.069 63.304 1.00 32.57 81 LEU A N 1
ATOM 590 C CA . LEU A 1 84 ? 3.261 7.252 62.888 1.00 31.18 81 LEU A CA 1
ATOM 591 C C . LEU A 1 84 ? 3.229 7.411 61.396 1.00 30.72 81 LEU A C 1
ATOM 592 O O . LEU A 1 84 ? 2.465 8.229 60.886 1.00 30.63 81 LEU A O 1
ATOM 597 N N . ASN A 1 85 ? 4.119 6.709 60.696 1.00 31.43 82 ASN A N 1
ATOM 598 C CA . ASN A 1 85 ? 4.217 6.785 59.245 1.00 32.08 82 ASN A CA 1
ATOM 599 C C . ASN A 1 85 ? 4.343 8.192 58.751 1.00 30.94 82 ASN A C 1
ATOM 600 O O . ASN A 1 85 ? 3.591 8.652 57.892 1.00 30.29 82 ASN A O 1
ATOM 605 N N . ALA A 1 86 ? 5.306 8.904 59.345 1.00 28.01 83 ALA A N 1
ATOM 606 C CA . ALA A 1 86 ? 5.519 10.295 59.009 1.00 27.34 83 ALA A CA 1
ATOM 607 C C . ALA A 1 86 ? 6.250 10.456 57.650 1.00 25.96 83 ALA A C 1
ATOM 608 O O . ALA A 1 86 ? 7.145 9.697 57.325 1.00 25.64 83 ALA A O 1
ATOM 610 N N . ASP A 1 87 ? 5.831 11.439 56.869 1.00 25.95 84 ASP A N 1
ATOM 611 C CA . ASP A 1 87 ? 6.586 11.885 55.713 1.00 27.28 84 ASP A CA 1
ATOM 612 C C . ASP A 1 87 ? 7.783 12.715 56.055 1.00 26.08 84 ASP A C 1
ATOM 613 O O . ASP A 1 87 ? 8.788 12.701 55.342 1.00 26.18 84 ASP A O 1
ATOM 618 N N . LEU A 1 88 ? 7.700 13.475 57.146 1.00 24.60 85 LEU A N 1
ATOM 619 C CA . LEU A 1 88 ? 8.793 14.371 57.491 1.00 24.28 85 LEU A CA 1
ATOM 620 C C . LEU A 1 88 ? 8.714 14.670 58.962 1.00 23.66 85 LEU A C 1
ATOM 621 O O . LEU A 1 88 ? 7.582 14.768 59.536 1.00 24.52 85 LEU A O 1
ATOM 634 N N . VAL A 1 90 ? 9.804 17.804 61.444 1.00 21.21 87 VAL A N 1
ATOM 635 C CA . VAL A 1 90 ? 10.363 19.145 61.548 1.00 20.50 87 VAL A CA 1
ATOM 636 C C . VAL A 1 90 ? 10.770 19.306 63.014 1.00 20.91 87 VAL A C 1
ATOM 637 O O . VAL A 1 90 ? 9.928 19.120 63.907 1.00 21.54 87 VAL A O 1
ATOM 641 N N . VAL A 1 91 ? 12.022 19.678 63.254 1.00 20.15 88 VAL A N 1
ATOM 642 C CA . VAL A 1 91 ? 12.624 19.723 64.581 1.00 20.26 88 VAL A CA 1
ATOM 643 C C . VAL A 1 91 ? 13.108 21.142 64.835 1.00 21.18 88 VAL A C 1
ATOM 644 O O . VAL A 1 91 ? 13.919 21.642 64.040 1.00 21.75 88 VAL A O 1
ATOM 648 N N . VAL A 1 92 ? 12.632 21.780 65.909 1.00 20.45 89 VAL A N 1
ATOM 649 C CA . VAL A 1 92 ? 13.068 23.153 66.241 1.00 21.93 89 VAL A CA 1
ATOM 650 C C . VAL A 1 92 ? 13.252 23.207 67.737 1.00 22.82 89 VAL A C 1
ATOM 651 O O . VAL A 1 92 ? 12.317 22.946 68.484 1.00 22.06 89 VAL A O 1
ATOM 655 N N . ALA A 1 93 ? 14.475 23.509 68.188 1.00 24.28 90 ALA A N 1
ATOM 656 C CA . ALA A 1 93 ? 14.749 23.695 69.628 1.00 24.50 90 ALA A CA 1
ATOM 657 C C . ALA A 1 93 ? 14.261 22.520 70.472 1.00 24.70 90 ALA A C 1
ATOM 658 O O . ALA A 1 93 ? 13.390 22.660 71.345 1.00 25.50 90 ALA A O 1
ATOM 660 N N . TYR A 1 94 ? 14.780 21.334 70.127 1.00 26.46 91 TYR A N 1
ATOM 661 C CA . TYR A 1 94 ? 14.382 20.072 70.711 1.00 27.16 91 TYR A CA 1
ATOM 662 C C . TYR A 1 94 ? 15.680 19.486 71.209 1.00 28.18 91 TYR A C 1
ATOM 663 O O . TYR A 1 94 ? 16.639 19.334 70.446 1.00 29.56 91 TYR A O 1
ATOM 672 N N . GLY A 1 95 ? 15.699 19.113 72.462 1.00 29.89 92 GLY A N 1
ATOM 673 C CA . GLY A 1 95 ? 16.966 18.740 73.113 1.00 31.37 92 GLY A CA 1
ATOM 674 C C . GLY A 1 95 ? 17.475 17.332 72.861 1.00 33.05 92 GLY A C 1
ATOM 675 O O . GLY A 1 95 ? 18.611 17.050 73.230 1.00 34.35 92 GLY A O 1
ATOM 676 N N . LEU A 1 96 ? 16.665 16.435 72.270 1.00 31.93 93 LEU A N 1
ATOM 677 C CA . LEU A 1 96 ? 17.069 15.020 72.091 1.00 32.75 93 LEU A CA 1
ATOM 678 C C . LEU A 1 96 ? 18.094 14.852 70.959 1.00 34.29 93 LEU A C 1
ATOM 679 O O . LEU A 1 96 ? 17.985 15.463 69.878 1.00 33.82 93 LEU A O 1
ATOM 684 N N . LEU A 1 97 ? 19.108 14.019 71.204 1.00 33.79 94 LEU A N 1
ATOM 685 C CA . LEU A 1 97 ? 19.957 13.572 70.113 1.00 34.91 94 LEU A CA 1
ATOM 686 C C . LEU A 1 97 ? 19.124 12.634 69.242 1.00 33.96 94 LEU A C 1
ATOM 687 O O . LEU A 1 97 ? 18.392 11.794 69.725 1.00 33.89 94 LEU A O 1
ATOM 692 N N . LEU A 1 98 ? 19.233 12.812 67.943 1.00 33.79 95 LEU A N 1
ATOM 693 C CA . LEU A 1 98 ? 18.465 11.980 67.017 1.00 33.68 95 LEU A CA 1
ATOM 694 C C . LEU A 1 98 ? 19.485 11.042 66.363 1.00 34.59 95 LEU A C 1
ATOM 695 O O . LEU A 1 98 ? 20.295 11.466 65.529 1.00 34.36 95 LEU A O 1
ATOM 700 N N . PRO A 1 99 ? 19.435 9.749 66.702 1.00 36.72 96 PRO A N 1
ATOM 701 C CA . PRO A 1 99 ? 20.365 8.872 65.994 1.00 37.40 96 PRO A CA 1
ATOM 702 C C . PRO A 1 99 ? 19.991 8.684 64.523 1.00 37.26 96 PRO A C 1
ATOM 703 O O . PRO A 1 99 ? 18.854 8.975 64.155 1.00 34.81 96 PRO A O 1
ATOM 707 N N . LYS A 1 100 ? 20.917 8.152 63.722 1.00 37.97 97 LYS A N 1
ATOM 708 C CA . LYS A 1 100 ? 20.684 7.909 62.273 1.00 38.77 97 LYS A CA 1
ATOM 709 C C . LYS A 1 100 ? 19.339 7.242 61.947 1.00 37.00 97 LYS A C 1
ATOM 710 O O . LYS A 1 100 ? 18.625 7.695 61.042 1.00 36.32 97 LYS A O 1
ATOM 716 N N . VAL A 1 101 ? 18.986 6.207 62.708 1.00 36.99 98 VAL A N 1
ATOM 717 C CA A VAL A 1 101 ? 17.777 5.415 62.422 0.60 37.10 98 VAL A CA 1
ATOM 718 C CA B VAL A 1 101 ? 17.778 5.420 62.424 0.40 36.83 98 VAL A CA 1
ATOM 719 C C . VAL A 1 101 ? 16.532 6.304 62.587 1.00 35.84 98 VAL A C 1
ATOM 720 O O . VAL A 1 101 ? 15.587 6.226 61.796 1.00 34.03 98 VAL A O 1
ATOM 727 N N . VAL A 1 102 ? 16.565 7.174 63.601 1.00 33.86 99 VAL A N 1
ATOM 728 C CA . VAL A 1 102 ? 15.468 8.129 63.837 1.00 31.96 99 VAL A CA 1
ATOM 729 C C . VAL A 1 102 ? 15.460 9.180 62.736 1.00 30.61 99 VAL A C 1
ATOM 730 O O . VAL A 1 102 ? 14.410 9.453 62.142 1.00 29.03 99 VAL A O 1
ATOM 734 N N . LEU A 1 103 ? 16.621 9.761 62.441 1.00 30.17 100 LEU A N 1
ATOM 735 C CA . LEU A 1 103 ? 16.737 10.699 61.327 1.00 31.06 100 LEU A CA 1
ATOM 736 C C . LEU A 1 103 ? 16.143 10.139 60.038 1.00 32.52 100 LEU A C 1
ATOM 737 O O . LEU A 1 103 ? 15.516 10.893 59.251 1.00 33.12 100 LEU A O 1
ATOM 742 N N . ASP A 1 104 ? 16.319 8.823 59.846 1.00 32.69 101 ASP A N 1
ATOM 743 C CA . ASP A 1 104 ? 15.855 8.146 58.650 1.00 34.13 101 ASP A CA 1
ATOM 744 C C . ASP A 1 104 ? 14.467 7.562 58.759 1.00 33.10 101 ASP A C 1
ATOM 745 O O . ASP A 1 104 ? 14.011 6.955 57.787 1.00 34.94 101 ASP A O 1
ATOM 750 N N . THR A 1 105 ? 13.792 7.720 59.898 1.00 32.25 102 THR A N 1
ATOM 751 C CA . THR A 1 105 ? 12.461 7.139 60.063 1.00 31.38 102 THR A CA 1
ATOM 752 C C . THR A 1 105 ? 11.422 7.816 59.177 1.00 30.61 102 THR A C 1
ATOM 753 O O . THR A 1 105 ? 10.756 7.126 58.427 1.00 29.72 102 THR A O 1
ATOM 757 N N . PRO A 1 106 ? 11.311 9.147 59.195 1.00 29.10 103 PRO A N 1
ATOM 758 C CA . PRO A 1 106 ? 10.334 9.729 58.283 1.00 28.71 103 PRO A CA 1
ATOM 759 C C . PRO A 1 106 ? 10.769 9.562 56.822 1.00 30.30 103 PRO A C 1
ATOM 760 O O . PRO A 1 106 ? 11.953 9.534 56.514 1.00 29.84 103 PRO A O 1
ATOM 764 N N . LYS A 1 107 ? 9.800 9.455 55.917 1.00 31.00 104 LYS A N 1
ATOM 765 C CA . LYS A 1 107 ? 10.140 9.156 54.516 1.00 32.91 104 LYS A CA 1
ATOM 766 C C . LYS A 1 107 ? 11.146 10.182 53.998 1.00 31.56 104 LYS A C 1
ATOM 767 O O . LYS A 1 107 ? 12.115 9.793 53.399 1.00 30.83 104 LYS A O 1
ATOM 773 N N . LEU A 1 108 ? 10.963 11.475 54.317 1.00 30.50 105 LEU A N 1
ATOM 774 C CA . LEU A 1 108 ? 11.875 12.551 53.876 1.00 29.34 105 LEU A CA 1
ATOM 775 C C . LEU A 1 108 ? 12.893 13.045 54.920 1.00 29.52 105 LEU A C 1
ATOM 776 O O . LEU A 1 108 ? 13.530 14.114 54.755 1.00 29.50 105 LEU A O 1
ATOM 781 N N . GLY A 1 109 ? 13.064 12.286 55.983 1.00 28.01 106 GLY A N 1
ATOM 782 C CA . GLY A 1 109 ? 14.037 12.634 56.971 1.00 27.28 106 GLY A CA 1
ATOM 783 C C . GLY A 1 109 ? 13.534 13.692 57.939 1.00 26.04 106 GLY A C 1
ATOM 784 O O . GLY A 1 109 ? 12.309 13.871 58.132 1.00 24.17 106 GLY A O 1
ATOM 785 N N . CYS A 1 110 ? 14.492 14.404 58.534 1.00 26.31 107 CYS A N 1
ATOM 786 C CA . CYS A 1 110 ? 14.208 15.377 59.589 1.00 25.45 107 CYS A CA 1
ATOM 787 C C . CYS A 1 110 ? 14.847 16.700 59.172 1.00 25.41 107 CYS A C 1
ATOM 788 O O . CYS A 1 110 ? 16.018 16.704 58.754 1.00 25.07 107 CYS A O 1
ATOM 791 N N . ILE A 1 111 ? 14.066 17.782 59.226 1.00 23.83 108 ILE A N 1
ATOM 792 C CA A ILE A 1 111 ? 14.605 19.098 58.913 0.60 24.01 108 ILE A CA 1
ATOM 793 C CA B ILE A 1 111 ? 14.540 19.120 58.880 0.40 23.85 108 ILE A CA 1
ATOM 794 C C . ILE A 1 111 ? 14.570 19.969 60.153 1.00 23.80 108 ILE A C 1
ATOM 795 O O . ILE A 1 111 ? 13.679 19.826 61.023 1.00 25.44 108 ILE A O 1
ATOM 804 N N . ASN A 1 112 ? 15.568 20.835 60.279 1.00 22.11 109 ASN A N 1
ATOM 805 C CA . ASN A 1 112 ? 15.760 21.676 61.479 1.00 21.98 109 ASN A CA 1
ATOM 806 C C . ASN A 1 112 ? 15.729 23.147 61.075 1.00 20.82 109 ASN A C 1
ATOM 807 O O . ASN A 1 112 ? 16.138 23.477 59.972 1.00 20.50 109 ASN A O 1
ATOM 812 N N . VAL A 1 113 ? 15.268 24.017 61.973 1.00 19.51 110 VAL A N 1
ATOM 813 C CA . VAL A 1 113 ? 15.437 25.462 61.772 1.00 18.95 110 VAL A CA 1
ATOM 814 C C . VAL A 1 113 ? 16.512 25.858 62.767 1.00 18.91 110 VAL A C 1
ATOM 815 O O . VAL A 1 113 ? 16.317 25.730 63.975 1.00 19.50 110 VAL A O 1
ATOM 819 N N . HIS A 1 114 ? 17.647 26.314 62.234 1.00 19.17 111 HIS A N 1
ATOM 820 C CA . HIS A 1 114 ? 18.793 26.756 63.019 1.00 19.37 111 HIS A CA 1
ATOM 821 C C . HIS A 1 114 ? 18.969 28.269 62.911 1.00 18.41 111 HIS A C 1
ATOM 822 O O . HIS A 1 114 ? 18.852 28.827 61.835 1.00 19.13 111 HIS A O 1
ATOM 829 N N . GLY A 1 115 ? 19.154 28.927 64.056 1.00 19.54 112 GLY A N 1
ATOM 830 C CA . GLY A 1 115 ? 19.222 30.408 64.159 1.00 18.45 112 GLY A CA 1
ATOM 831 C C . GLY A 1 115 ? 20.567 31.040 63.850 1.00 18.58 112 GLY A C 1
ATOM 832 O O . GLY A 1 115 ? 21.023 31.908 64.576 1.00 18.91 112 GLY A O 1
ATOM 833 N N . SER A 1 116 ? 21.189 30.613 62.751 1.00 19.48 113 SER A N 1
ATOM 834 C CA . SER A 1 116 ? 22.325 31.280 62.183 1.00 19.79 113 SER A CA 1
ATOM 835 C C . SER A 1 116 ? 22.355 31.080 60.678 1.00 19.73 113 SER A C 1
ATOM 836 O O . SER A 1 116 ? 21.563 30.350 60.102 1.00 20.21 113 SER A O 1
ATOM 839 N N . ILE A 1 117 ? 23.308 31.746 60.023 1.00 21.25 114 ILE A N 1
ATOM 840 C CA . ILE A 1 117 ? 23.690 31.453 58.635 1.00 21.25 114 ILE A CA 1
ATOM 841 C C . ILE A 1 117 ? 24.778 30.394 58.678 1.00 21.58 114 ILE A C 1
ATOM 842 O O . ILE A 1 117 ? 25.973 30.714 58.843 1.00 21.28 114 ILE A O 1
ATOM 847 N N . LEU A 1 118 ? 24.342 29.148 58.598 1.00 21.62 115 LEU A N 1
ATOM 848 C CA . LEU A 1 118 ? 25.263 28.027 58.635 1.00 21.95 115 LEU A CA 1
ATOM 849 C C . LEU A 1 118 ? 26.225 28.182 57.431 1.00 23.78 115 LEU A C 1
ATOM 850 O O . LEU A 1 118 ? 25.850 28.723 56.367 1.00 24.64 115 LEU A O 1
ATOM 855 N N . PRO A 1 119 ? 27.465 27.719 57.577 1.00 23.85 116 PRO A N 1
ATOM 856 C CA . PRO A 1 119 ? 28.033 26.898 58.647 1.00 23.90 116 PRO A CA 1
ATOM 857 C C . PRO A 1 119 ? 28.560 27.653 59.877 1.00 22.94 116 PRO A C 1
ATOM 858 O O . PRO A 1 119 ? 29.153 27.059 60.778 1.00 24.19 116 PRO A O 1
ATOM 862 N N . ARG A 1 120 ? 28.353 28.961 59.929 1.00 22.94 117 ARG A N 1
ATOM 863 C CA . ARG A 1 120 ? 28.794 29.709 61.047 1.00 22.40 117 ARG A CA 1
ATOM 864 C C . ARG A 1 120 ? 27.785 29.472 62.187 1.00 20.69 117 ARG A C 1
ATOM 865 O O . ARG A 1 120 ? 26.575 29.330 61.978 1.00 20.78 117 ARG A O 1
ATOM 873 N N . TRP A 1 121 ? 28.307 29.455 63.408 1.00 19.44 118 TRP A N 1
ATOM 874 C CA . TRP A 1 121 ? 27.543 29.336 64.631 1.00 19.23 118 TRP A CA 1
ATOM 875 C C . TRP A 1 121 ? 26.694 28.091 64.647 1.00 20.42 118 TRP A C 1
ATOM 876 O O . TRP A 1 121 ? 25.529 28.133 65.054 1.00 19.86 118 TRP A O 1
ATOM 887 N N . ARG A 1 122 ? 27.322 26.964 64.328 1.00 21.29 119 ARG A N 1
ATOM 888 C CA . ARG A 1 122 ? 26.764 25.691 64.740 1.00 20.26 119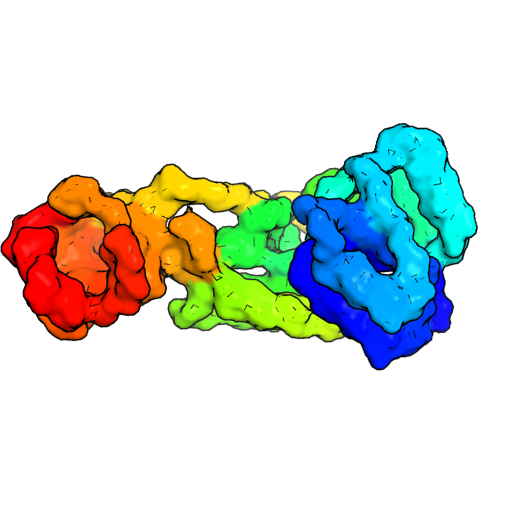 ARG A CA 1
ATOM 889 C C . ARG A 1 122 ? 26.602 25.675 66.299 1.00 20.45 119 ARG A C 1
ATOM 890 O O . ARG A 1 122 ? 27.312 26.341 67.068 1.00 19.57 119 ARG A O 1
ATOM 898 N N . GLY A 1 123 ? 25.647 24.908 66.792 1.00 21.68 120 GLY A N 1
ATOM 899 C CA . GLY A 1 123 ? 25.542 24.730 68.246 1.00 21.84 120 GLY A CA 1
ATOM 900 C C . GLY A 1 123 ? 24.513 25.599 68.961 1.00 21.84 120 GLY A C 1
ATOM 901 O O . GLY A 1 123 ? 23.525 26.059 68.370 1.00 21.08 120 GLY A O 1
ATOM 902 N N . ALA A 1 124 ? 24.776 25.840 70.238 1.00 20.61 121 ALA A N 1
ATOM 903 C CA . ALA A 1 124 ? 23.744 26.197 71.183 1.00 21.86 121 ALA A CA 1
ATOM 904 C C . ALA A 1 124 ? 23.357 27.682 71.279 1.00 21.04 121 ALA A C 1
ATOM 905 O O . ALA A 1 124 ? 22.208 27.967 71.551 1.00 22.57 121 ALA A O 1
ATOM 907 N N . ALA A 1 125 ? 24.276 28.597 71.028 1.00 20.29 122 ALA A N 1
ATOM 908 C CA . ALA A 1 125 ? 24.041 30.052 71.280 1.00 19.21 122 ALA A CA 1
ATOM 909 C C . ALA A 1 125 ? 24.275 30.929 70.046 1.00 17.86 122 ALA A C 1
ATOM 910 O O . ALA A 1 125 ? 24.976 31.949 70.119 1.00 18.84 122 ALA A O 1
ATOM 912 N N . PRO A 1 126 ? 23.681 30.578 68.919 1.00 17.62 123 PRO A N 1
ATOM 913 C CA . PRO A 1 126 ? 24.039 31.281 67.668 1.00 18.91 123 PRO A CA 1
ATOM 914 C C . PRO A 1 126 ? 23.562 32.705 67.635 1.00 18.72 123 PRO A C 1
ATOM 915 O O . PRO A 1 126 ? 24.261 33.580 67.130 1.00 19.13 123 PRO A O 1
ATOM 919 N N . ILE A 1 127 ? 22.359 32.982 68.139 1.00 19.56 124 ILE A N 1
ATOM 920 C CA . ILE A 1 127 ? 21.904 34.384 68.103 1.00 20.32 124 ILE A CA 1
ATOM 921 C C . ILE A 1 127 ? 22.853 35.271 68.917 1.00 20.57 124 ILE A C 1
ATOM 922 O O . ILE A 1 127 ? 23.358 36.272 68.415 1.00 19.10 124 ILE A O 1
ATOM 927 N N . GLN A 1 128 ? 23.134 34.874 70.152 1.00 19.15 125 GLN A N 1
ATOM 928 C CA . GLN A 1 128 ? 23.979 35.645 71.058 1.00 20.79 125 GLN A CA 1
ATOM 929 C C . GLN A 1 128 ? 25.395 35.810 70.532 1.00 20.70 125 GLN A C 1
ATOM 930 O O . GLN A 1 128 ? 25.990 36.902 70.621 1.00 18.52 125 GLN A O 1
ATOM 936 N N . ARG A 1 129 ? 25.960 34.741 69.954 1.00 20.23 126 ARG A N 1
ATOM 937 C CA . ARG A 1 129 ? 27.326 34.834 69.500 1.00 19.94 126 ARG A CA 1
ATOM 938 C C . ARG A 1 129 ? 27.447 35.678 68.259 1.00 18.67 126 ARG A C 1
ATOM 939 O O . ARG A 1 129 ? 28.497 36.331 68.117 1.00 19.29 126 ARG A O 1
ATOM 947 N N . SER A 1 130 ? 26.454 35.661 67.362 1.00 19.47 127 SER A N 1
ATOM 948 C CA . SER A 1 130 ? 26.505 36.509 66.139 1.00 20.80 127 SER A CA 1
ATOM 949 C C . SER A 1 130 ? 26.609 37.988 66.544 1.00 20.84 127 SER A C 1
ATOM 950 O O . SER A 1 130 ? 27.379 38.756 65.963 1.00 20.45 127 SER A O 1
ATOM 953 N N . ILE A 1 131 ? 25.867 38.346 67.593 1.00 20.03 128 ILE A N 1
ATOM 954 C CA . ILE A 1 131 ? 25.868 39.734 68.085 1.00 20.28 128 ILE A CA 1
ATOM 955 C C . ILE A 1 131 ? 27.175 40.038 68.801 1.00 20.28 128 ILE A C 1
ATOM 95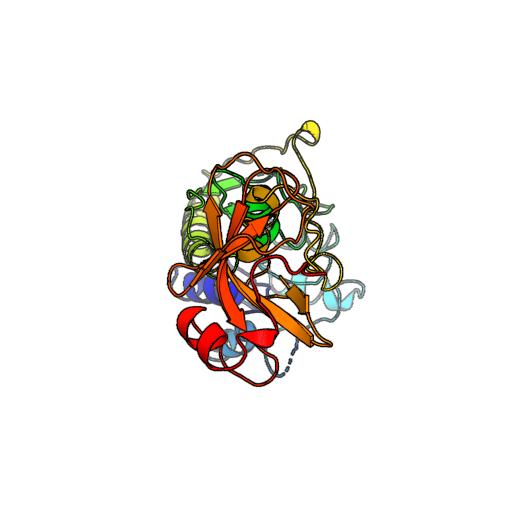6 O O . ILE A 1 131 ? 27.787 41.068 68.531 1.00 20.73 128 ILE A O 1
ATOM 961 N N . TRP A 1 132 ? 27.595 39.133 69.692 1.00 19.75 129 TRP A N 1
ATOM 962 C CA . TRP A 1 132 ? 28.845 39.253 70.450 1.00 19.55 129 TRP A CA 1
ATOM 963 C C . TRP A 1 132 ? 30.056 39.417 69.535 1.00 20.60 129 TRP A C 1
ATOM 964 O O . TRP A 1 132 ? 30.942 40.245 69.807 1.00 20.95 129 TRP A O 1
ATOM 975 N N . ALA A 1 133 ? 30.076 38.679 68.423 1.00 19.81 130 ALA A N 1
ATOM 976 C CA . ALA A 1 133 ? 31.238 38.750 67.501 1.00 22.92 130 ALA A CA 1
ATOM 977 C C . ALA A 1 133 ? 31.209 39.974 66.554 1.00 21.94 130 ALA A C 1
ATOM 978 O O . ALA A 1 133 ? 32.183 40.283 65.895 1.00 23.38 130 ALA A O 1
ATOM 980 N N . GLY A 1 134 ? 30.098 40.683 66.527 1.00 22.35 131 GLY A N 1
ATOM 981 C CA . GLY A 1 134 ? 29.895 41.817 65.614 1.00 24.54 131 GLY A CA 1
ATOM 982 C C . GLY A 1 134 ? 29.671 41.464 64.170 1.00 25.22 131 GLY A C 1
ATOM 983 O O . GLY A 1 134 ? 30.007 42.245 63.282 1.00 24.15 131 GLY A O 1
ATOM 984 N N . ASP A 1 135 ? 29.008 40.327 63.921 1.00 22.95 132 ASP A N 1
ATOM 985 C CA . ASP A 1 135 ? 28.628 39.995 62.580 1.00 23.71 132 ASP A CA 1
ATOM 986 C C . ASP A 1 135 ? 27.703 41.085 61.998 1.00 23.73 132 ASP A C 1
ATOM 987 O O . ASP A 1 135 ? 26.924 41.701 62.711 1.00 23.44 132 ASP A O 1
ATOM 992 N N . SER A 1 136 ? 27.794 41.309 60.688 1.00 24.03 133 SER A N 1
ATOM 993 C CA . SER A 1 136 ? 27.007 42.362 60.050 1.00 25.82 133 SER A CA 1
ATOM 994 C C . SER A 1 136 ? 25.596 41.856 59.753 1.00 24.47 133 SER A C 1
ATOM 995 O O . SER A 1 136 ? 24.622 42.636 59.648 1.00 23.30 133 SER A O 1
ATOM 998 N N . GLU A 1 137 ? 25.464 40.546 59.674 1.00 23.49 134 GLU A N 1
ATOM 999 C CA . GLU A 1 137 ? 24.152 39.938 59.470 1.00 24.70 134 GLU A CA 1
ATOM 1000 C C . GLU A 1 137 ? 24.058 38.573 60.138 1.00 22.31 134 GLU A C 1
ATOM 1001 O O . GLU A 1 137 ? 25.060 37.973 60.493 1.00 22.85 134 GLU A O 1
ATOM 1007 N N . THR A 1 138 ? 22.843 38.072 60.230 1.00 22.28 135 THR A N 1
ATOM 1008 C CA . THR A 1 138 ? 22.640 36.709 60.652 1.00 21.09 135 THR A CA 1
ATOM 1009 C C . THR A 1 138 ? 21.396 36.238 59.964 1.00 20.99 135 THR A C 1
ATOM 1010 O O . THR A 1 138 ? 21.040 36.755 58.924 1.00 22.49 135 THR A O 1
ATOM 1014 N N . GLY A 1 139 ? 20.784 35.191 60.474 1.00 20.10 136 GLY A N 1
ATOM 1015 C CA . GLY A 1 139 ? 19.632 34.643 59.840 1.00 20.65 136 GLY A CA 1
ATOM 1016 C C . GLY A 1 139 ? 19.225 33.298 60.358 1.00 18.88 136 GLY A C 1
ATOM 1017 O O . GLY A 1 139 ? 19.656 32.884 61.427 1.00 19.66 136 GLY A O 1
ATOM 1018 N N . VAL A 1 140 ? 18.414 32.608 59.559 1.00 19.69 137 VAL A N 1
ATOM 1019 C CA . VAL A 1 140 ? 17.985 31.236 59.829 1.00 19.78 137 VAL A CA 1
ATOM 1020 C C . VAL A 1 140 ? 18.399 30.337 58.651 1.00 20.32 137 VAL A C 1
ATOM 1021 O O . VAL A 1 140 ? 18.475 30.798 57.515 1.00 19.40 137 VAL A O 1
ATOM 1025 N N . THR A 1 141 ? 18.784 29.088 58.973 1.00 19.12 138 THR A N 1
ATOM 1026 C CA . THR A 1 141 ? 19.022 28.084 58.001 1.00 18.81 138 THR A CA 1
ATOM 1027 C C . THR A 1 141 ? 18.078 26.939 58.230 1.00 19.31 138 THR A C 1
ATOM 1028 O O . THR A 1 141 ? 17.947 26.459 59.351 1.00 19.56 138 THR A O 1
ATOM 1032 N N . ILE A 1 142 ? 17.451 26.480 57.156 1.00 18.81 139 ILE A N 1
ATOM 1033 C CA . ILE A 1 142 ? 16.642 25.273 57.159 1.00 20.03 139 ILE A CA 1
ATOM 1034 C C . ILE A 1 142 ? 17.597 24.184 56.700 1.00 20.99 139 ILE A C 1
ATOM 1035 O O . ILE A 1 142 ? 18.133 24.247 55.580 1.00 23.69 139 ILE A O 1
ATOM 1048 N N . GLN A 1 144 ? 18.724 19.988 56.433 1.00 24.97 141 GLN A N 1
ATOM 1049 C CA . GLN A 1 144 ? 18.454 18.578 56.457 1.00 26.01 141 GLN A CA 1
ATOM 1050 C C . GLN A 1 144 ? 19.342 17.968 57.534 1.00 27.20 141 GLN A C 1
ATOM 1051 O O . GLN A 1 144 ? 20.598 17.981 57.440 1.00 29.22 141 GLN A O 1
ATOM 1065 N N . ASP A 1 146 ? 21.608 15.608 59.742 1.00 29.34 143 ASP A N 1
ATOM 1066 C CA . ASP A 1 146 ? 22.512 14.466 59.468 1.00 32.26 143 ASP A CA 1
ATOM 1067 C C . ASP A 1 146 ? 23.143 14.168 60.816 1.00 32.50 143 ASP A C 1
ATOM 1068 O O . ASP A 1 146 ? 22.928 14.909 61.818 1.00 30.83 143 ASP A O 1
ATOM 1073 N N . VAL A 1 147 ? 23.928 13.095 60.879 1.00 32.57 144 VAL A N 1
ATOM 1074 C CA . VAL A 1 147 ? 24.626 12.742 62.093 1.00 32.79 144 VAL A CA 1
ATOM 1075 C C . VAL A 1 147 ? 25.683 13.823 62.385 1.00 31.82 144 VAL A C 1
ATOM 1076 O O . VAL A 1 147 ? 26.440 14.209 61.484 1.00 32.74 144 VAL A O 1
ATOM 1080 N N . GLY A 1 148 ? 25.732 14.327 63.628 1.00 29.91 145 GLY A N 1
ATOM 1081 C CA . GLY A 1 148 ? 26.716 15.354 63.979 1.00 28.29 145 GLY A CA 1
ATOM 1082 C C . GLY A 1 148 ? 26.015 16.644 64.415 1.00 27.44 145 GLY A C 1
ATOM 1083 O O . GLY A 1 148 ? 24.824 16.839 64.199 1.00 26.22 145 GLY A O 1
ATOM 1084 N N . LEU A 1 149 ? 26.762 17.538 65.009 1.00 27.39 146 LEU A N 1
ATOM 1085 C CA . LEU A 1 149 ? 26.182 18.757 65.534 1.00 26.27 146 LEU A CA 1
ATOM 1086 C C . LEU A 1 149 ? 26.025 19.771 64.412 1.00 25.35 146 LEU A C 1
ATOM 1087 O O . LEU A 1 149 ? 26.996 20.389 63.980 1.00 27.67 146 LEU A O 1
ATOM 1092 N N . ASP A 1 150 ? 24.799 19.940 63.959 1.00 24.51 147 ASP A N 1
ATOM 1093 C CA . ASP A 1 150 ? 24.477 20.980 62.987 1.00 25.05 147 ASP A CA 1
ATOM 1094 C C . ASP A 1 150 ? 25.384 20.897 61.730 1.00 24.99 147 ASP A C 1
ATOM 1095 O O . ASP A 1 150 ? 25.828 21.912 61.252 1.00 25.98 147 ASP A O 1
ATOM 1100 N N . THR A 1 151 ? 25.556 19.686 61.190 1.00 25.74 148 THR A N 1
ATOM 1101 C CA . THR A 1 151 ? 26.436 19.407 60.042 1.00 26.67 148 THR A CA 1
ATOM 1102 C C . THR A 1 151 ? 25.693 19.149 58.719 1.00 26.03 148 THR A C 1
ATOM 1103 O O . THR A 1 151 ? 26.294 19.025 57.640 1.00 26.56 148 THR A O 1
ATOM 1107 N N . GLY A 1 152 ? 24.391 19.072 58.796 1.00 24.89 149 GLY A N 1
ATOM 1108 C CA . GLY A 1 152 ? 23.556 18.681 57.684 1.00 25.52 149 GLY A CA 1
ATOM 1109 C C . GLY A 1 152 ? 23.464 19.707 56.559 1.00 25.05 149 GLY A C 1
ATOM 1110 O O . GLY A 1 152 ? 23.784 20.886 56.732 1.00 24.56 149 GLY A O 1
ATOM 1111 N N . ASP A 1 153 ? 23.050 19.223 55.390 1.00 25.00 150 ASP A N 1
ATOM 1112 C CA . ASP A 1 153 ? 23.018 20.065 54.220 1.00 26.04 150 ASP A CA 1
ATOM 1113 C C . ASP A 1 153 ? 22.001 21.191 54.405 1.00 24.61 150 ASP A C 1
ATOM 1114 O O . ASP A 1 153 ? 20.994 21.048 55.113 1.00 26.67 150 ASP A O 1
ATOM 1127 N N . LEU A 1 155 ? 19.179 23.681 53.049 1.00 25.51 152 LEU A N 1
ATOM 1128 C CA . LEU A 1 155 ? 18.128 23.772 52.045 1.00 25.72 152 LEU A CA 1
ATOM 1129 C C . LEU A 1 155 ? 17.703 25.198 51.753 1.00 27.17 152 LEU A C 1
ATOM 1130 O O . LEU A 1 155 ? 17.304 25.527 50.625 1.00 27.93 152 LEU A O 1
ATOM 1135 N N . LYS A 1 156 ? 17.782 26.066 52.762 1.00 25.80 153 LYS A N 1
ATOM 1136 C CA . LYS A 1 156 ? 17.360 27.430 52.588 1.00 25.70 153 LYS A CA 1
ATOM 1137 C C . LYS A 1 156 ? 17.984 28.288 53.626 1.00 23.87 153 LYS A C 1
ATOM 1138 O O . LYS A 1 156 ? 18.041 27.880 54.790 1.00 23.60 153 LYS A O 1
ATOM 1144 N N . ILE A 1 157 ? 18.431 29.466 53.225 1.00 24.40 154 ILE A N 1
ATOM 1145 C CA . ILE A 1 157 ? 18.915 30.486 54.165 1.00 24.80 154 ILE A CA 1
ATOM 1146 C C . ILE A 1 157 ? 18.163 31.792 54.001 1.00 25.15 154 ILE A C 1
ATOM 1147 O O . ILE A 1 157 ? 18.028 32.314 52.885 1.00 26.21 154 ILE A O 1
ATOM 1152 N N . ALA A 1 158 ? 17.724 32.365 55.112 1.00 24.23 155 ALA A N 1
ATOM 1153 C CA . ALA A 1 158 ? 17.097 33.706 55.063 1.00 24.43 155 ALA A CA 1
ATOM 1154 C C . ALA A 1 158 ? 17.900 34.618 55.977 1.00 24.02 155 ALA A C 1
ATOM 1155 O O . ALA A 1 158 ? 18.200 34.242 57.115 1.00 20.36 155 ALA A O 1
ATOM 1157 N N . THR A 1 159 ? 18.288 35.797 55.500 1.00 23.67 156 THR A N 1
ATOM 1158 C CA . THR A 1 159 ? 19.173 36.637 56.298 1.00 23.47 156 THR A CA 1
ATOM 1159 C C . THR A 1 159 ? 18.527 37.956 56.689 1.00 24.52 156 THR A C 1
ATOM 1160 O O . THR A 1 159 ? 17.569 38.401 56.057 1.00 24.03 156 THR A O 1
ATOM 1164 N N . LEU A 1 160 ? 19.115 38.576 57.695 1.00 24.60 157 LEU A N 1
ATOM 1165 C CA A LEU A 1 160 ? 18.709 39.898 58.214 0.60 25.06 157 LEU A CA 1
ATOM 1166 C CA B LEU A 1 160 ? 18.771 39.938 58.038 0.40 24.91 157 LEU A CA 1
ATOM 1167 C C . LEU A 1 160 ? 19.950 40.619 58.701 1.00 24.96 157 LEU A C 1
ATOM 1168 O O . LEU A 1 160 ? 20.820 39.982 59.248 1.00 23.65 157 LEU A O 1
ATOM 1177 N N . PRO A 1 161 ? 20.008 41.957 58.583 1.00 25.91 158 PRO A N 1
ATOM 1178 C CA . PRO A 1 161 ? 21.115 42.671 59.216 1.00 25.66 158 PRO A CA 1
ATOM 1179 C C . PRO A 1 161 ? 21.013 42.699 60.750 1.00 24.57 158 PRO A C 1
ATOM 1180 O O . PRO A 1 161 ? 19.923 42.702 61.314 1.00 23.84 158 PRO A O 1
ATOM 1184 N N . ILE A 1 162 ? 22.161 42.701 61.407 1.00 23.79 159 ILE A N 1
ATOM 1185 C CA . ILE A 1 162 ? 22.234 42.946 62.817 1.00 23.07 159 ILE A CA 1
ATOM 1186 C C . ILE A 1 162 ? 22.342 44.462 62.985 1.00 25.60 159 ILE A C 1
ATOM 1187 O O . ILE A 1 162 ? 23.318 45.055 62.565 1.00 26.41 159 ILE A O 1
ATOM 1192 N N . GLU A 1 163 ? 21.343 45.071 63.585 1.00 25.31 160 GLU A N 1
ATOM 1193 C CA A GLU A 1 163 ? 21.351 46.533 63.725 0.60 26.25 160 GLU A CA 1
ATOM 1194 C CA B GLU A 1 163 ? 21.307 46.532 63.758 0.40 26.12 160 GLU A CA 1
ATOM 1195 C C . GLU A 1 163 ? 22.176 46.911 64.941 1.00 26.33 160 GLU A C 1
ATOM 1196 O O . GLU A 1 163 ? 22.376 46.114 65.858 1.00 24.15 160 GLU A O 1
ATOM 1207 N N . ALA A 1 164 ? 22.670 48.138 64.933 1.00 25.96 161 ALA A N 1
ATOM 1208 C CA . ALA A 1 164 ? 23.517 48.641 65.979 1.00 26.49 161 ALA A CA 1
ATOM 1209 C C . ALA A 1 164 ? 22.785 48.578 67.321 1.00 25.74 161 ALA A C 1
ATOM 1210 O O . ALA A 1 164 ? 23.419 48.448 68.364 1.00 25.81 161 ALA A O 1
ATOM 1212 N N . SER A 1 165 ? 21.453 48.665 67.307 1.00 26.53 162 SER A N 1
ATOM 1213 C CA . SER A 1 165 ? 20.650 48.556 68.547 1.00 26.58 162 SER A CA 1
ATOM 1214 C C . SER A 1 165 ? 20.192 47.155 68.928 1.00 24.97 162 SER A C 1
ATOM 1215 O O . SER A 1 165 ? 19.568 46.980 69.945 1.00 24.78 162 SER A O 1
ATOM 1218 N N . ASP A 1 166 ? 20.527 46.148 68.124 1.00 24.65 163 ASP A N 1
ATOM 1219 C CA . ASP A 1 166 ? 20.023 44.789 68.379 1.00 23.78 163 ASP A CA 1
ATOM 1220 C C . ASP A 1 166 ? 20.676 44.174 69.593 1.00 22.94 163 ASP A C 1
ATOM 1221 O O . ASP A 1 166 ? 21.897 44.275 69.764 1.00 22.64 163 ASP A O 1
ATOM 1226 N N . THR A 1 167 ? 19.841 43.535 70.401 1.00 22.47 164 THR A N 1
ATOM 1227 C CA . THR A 1 167 ? 20.254 42.698 71.532 1.00 22.04 164 THR A CA 1
ATOM 1228 C C . THR A 1 167 ? 19.921 41.263 71.175 1.00 20.82 164 THR A C 1
ATOM 1229 O O . THR A 1 167 ? 19.243 41.025 70.171 1.00 20.96 164 THR A O 1
ATOM 1233 N N . SER A 1 168 ? 20.348 40.301 71.997 1.00 20.51 165 SER A N 1
ATOM 1234 C CA . SER A 1 168 ? 19.902 38.931 71.739 1.00 20.50 165 SER A CA 1
ATOM 1235 C C . SER A 1 168 ? 18.353 38.844 71.873 1.00 21.05 165 SER A C 1
ATOM 1236 O O . SER A 1 168 ? 17.721 38.038 71.156 1.00 20.40 165 SER A O 1
ATOM 1239 N N . ALA A 1 169 ? 17.761 39.666 72.725 1.00 20.76 166 ALA A N 1
ATOM 1240 C CA . ALA A 1 169 ? 16.275 39.718 72.829 1.00 21.55 166 ALA A CA 1
ATOM 1241 C C . ALA A 1 169 ? 15.579 40.176 71.557 1.00 22.15 166 ALA A C 1
ATOM 1242 O O . ALA A 1 169 ? 14.633 39.520 71.063 1.00 23.35 166 ALA A O 1
ATOM 1244 N N . SER A 1 170 ? 16.016 41.307 71.025 1.00 21.54 167 SER A N 1
ATOM 1245 C CA . SER A 1 170 ? 15.380 41.867 69.841 1.00 22.84 167 SER A CA 1
ATOM 1246 C C . SER A 1 170 ? 15.690 41.014 68.638 1.00 22.53 167 SER A C 1
ATOM 1247 O O . SER A 1 170 ? 14.824 40.806 67.761 1.00 22.79 167 SER A O 1
ATOM 1258 N N . TYR A 1 172 ? 16.287 37.673 68.688 1.00 20.43 169 TYR A N 1
ATOM 1259 C CA . TYR A 1 172 ? 15.455 36.493 68.898 1.00 20.54 169 TYR A CA 1
ATOM 1260 C C . TYR A 1 172 ? 14.037 36.771 68.349 1.00 21.74 169 TYR A C 1
ATOM 1261 O O . TYR A 1 172 ? 13.467 35.943 67.620 1.00 21.42 169 TYR A O 1
ATOM 1270 N N . ASP A 1 173 ? 13.485 37.937 68.690 1.00 22.27 170 ASP A N 1
ATOM 1271 C CA . ASP A 1 173 ? 12.124 38.288 68.263 1.00 22.86 170 ASP A CA 1
ATOM 1272 C C . ASP A 1 173 ? 12.005 38.290 66.747 1.00 21.54 170 ASP A C 1
ATOM 1273 O O . ASP A 1 173 ? 11.054 37.733 66.198 1.00 21.15 170 ASP A O 1
ATOM 1278 N N . LYS A 1 174 ? 13.003 38.857 66.054 1.00 21.56 171 LYS A N 1
ATOM 1279 C CA . LYS A 1 174 ? 13.028 38.854 64.600 1.00 20.31 171 LYS A CA 1
ATOM 1280 C C . LYS A 1 174 ? 13.176 37.449 63.990 1.00 19.91 171 LYS A C 1
ATOM 1281 O O . LYS A 1 174 ? 12.430 37.103 63.045 1.00 19.33 171 LYS A O 1
ATOM 1287 N N . LEU A 1 175 ? 14.079 36.649 64.536 1.00 18.09 172 LEU A N 1
ATOM 1288 C CA . LEU A 1 175 ? 14.269 35.307 64.023 1.00 20.19 172 LEU A CA 1
ATOM 1289 C C . LEU A 1 175 ? 13.104 34.394 64.349 1.00 20.56 172 LEU A C 1
ATOM 1290 O O . LEU A 1 175 ? 12.887 33.429 63.615 1.00 20.67 172 LEU A O 1
ATOM 1295 N N . ALA A 1 176 ? 12.349 34.688 65.399 1.00 21.03 173 ALA A N 1
ATOM 1296 C CA . ALA A 1 176 ? 11.152 33.892 65.717 1.00 21.99 173 ALA A CA 1
ATOM 1297 C C . ALA A 1 176 ? 10.025 34.162 64.701 1.00 22.82 173 ALA A C 1
ATOM 1298 O O . ALA A 1 176 ? 9.079 33.374 64.604 1.00 24.55 173 ALA A O 1
ATOM 1300 N N . GLU A 1 177 ? 10.133 35.254 63.943 1.00 21.57 174 GLU A N 1
ATOM 1301 C CA . GLU A 1 177 ? 9.266 35.505 62.786 1.00 23.37 174 GLU A CA 1
ATOM 1302 C C . GLU A 1 177 ? 9.844 34.981 61.464 1.00 23.42 174 GLU A C 1
ATOM 1303 O O . GLU A 1 177 ? 9.107 34.437 60.657 1.00 23.68 174 GLU A O 1
ATOM 1309 N N . LEU A 1 178 ? 11.123 35.197 61.251 1.00 21.62 175 LEU A N 1
ATOM 1310 C CA . LEU A 1 178 ? 11.806 34.835 60.012 1.00 22.51 175 LEU A CA 1
ATOM 1311 C C . LEU A 1 178 ? 11.866 33.284 59.825 1.00 21.07 175 LEU A C 1
ATOM 1312 O O . LEU A 1 178 ? 11.689 32.768 58.717 1.00 22.57 175 LEU A O 1
ATOM 1317 N N . GLY A 1 179 ? 12.165 32.590 60.911 1.00 20.61 176 GLY A N 1
ATOM 1318 C CA . GLY A 1 179 ? 12.263 31.139 60.936 1.00 20.28 176 GLY A CA 1
ATOM 1319 C C . GLY A 1 179 ? 11.025 30.452 60.385 1.00 20.79 176 GLY A C 1
ATOM 1320 O O . GLY A 1 179 ? 11.108 29.682 59.440 1.00 21.72 176 GLY A O 1
ATOM 1321 N N . PRO A 1 180 ? 9.837 30.771 60.924 1.00 21.29 177 PRO A N 1
ATOM 1322 C CA . PRO A 1 180 ? 8.639 30.125 60.399 1.00 22.16 177 PRO A CA 1
ATOM 1323 C C . PRO A 1 180 ? 8.329 30.440 58.937 1.00 23.67 177 PRO A C 1
ATOM 1324 O O . PRO A 1 180 ? 7.887 29.566 58.184 1.00 24.20 177 PRO A O 1
ATOM 1328 N N . GLN A 1 181 ? 8.592 31.682 58.525 1.00 24.28 178 GLN A N 1
ATOM 1329 C CA . GLN A 1 181 ? 8.384 32.105 57.162 1.00 26.62 178 GLN A CA 1
ATOM 1330 C C . GLN A 1 181 ? 9.294 31.309 56.218 1.00 26.66 178 GLN A C 1
ATOM 1331 O O . GLN A 1 181 ? 8.810 30.765 55.211 1.00 25.74 178 GLN A O 1
ATOM 1337 N N . ALA A 1 182 ? 10.565 31.170 56.600 1.00 25.05 179 ALA A N 1
ATOM 1338 C CA . ALA A 1 182 ? 11.534 30.416 55.805 1.00 25.98 179 ALA A CA 1
ATOM 1339 C C . ALA A 1 182 ? 11.189 28.935 55.743 1.00 24.73 179 ALA A C 1
ATOM 1340 O O . ALA A 1 182 ? 11.258 28.328 54.652 1.00 26.18 179 ALA A O 1
ATOM 1342 N N . LEU A 1 183 ? 10.802 28.373 56.889 1.00 23.30 180 LEU A N 1
ATOM 1343 C CA . LEU A 1 183 ? 10.400 26.979 56.989 1.00 22.80 180 LEU A CA 1
ATOM 1344 C C . LEU A 1 183 ? 9.268 26.660 56.034 1.00 24.88 180 LEU A C 1
ATOM 1345 O O . LEU A 1 183 ? 9.317 25.662 55.292 1.00 25.47 180 LEU A O 1
ATOM 1350 N N . LEU A 1 184 ? 8.206 27.467 56.096 1.00 25.61 181 LEU A N 1
ATOM 1351 C CA . LEU A 1 184 ? 7.036 27.210 55.248 1.00 27.06 181 LEU A CA 1
ATOM 1352 C C . LEU A 1 184 ? 7.420 27.304 53.748 1.00 27.27 181 LEU A C 1
ATOM 1353 O O . LEU A 1 184 ? 6.921 26.536 52.935 1.00 27.75 181 LEU A O 1
ATOM 1358 N N . GLU A 1 185 ? 8.272 28.256 53.381 1.00 28.46 182 GLU A N 1
ATOM 1359 C CA . GLU A 1 185 ? 8.735 28.387 51.992 1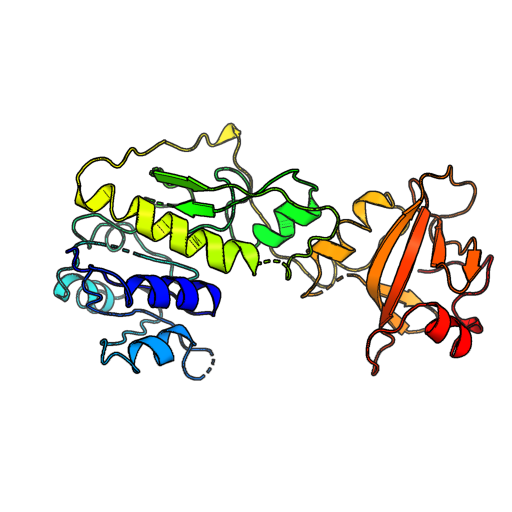.00 29.97 182 GLU A CA 1
ATOM 1360 C C . GLU A 1 185 ? 9.525 27.167 51.593 1.00 29.57 182 GLU A C 1
ATOM 1361 O O . GLU A 1 185 ? 9.330 26.610 50.500 1.00 30.32 182 GLU A O 1
ATOM 1367 N N . CYS A 1 186 ? 10.437 26.742 52.455 1.00 29.11 183 CYS A N 1
ATOM 1368 C CA . CYS A 1 186 ? 11.193 25.518 52.200 1.00 29.48 183 CYS A CA 1
ATOM 1369 C C . CYS A 1 186 ? 10.265 24.285 52.089 1.00 29.49 183 CYS A C 1
ATOM 1370 O O . CYS A 1 186 ? 10.416 23.476 51.146 1.00 31.09 183 CYS A O 1
ATOM 1373 N N . LEU A 1 187 ? 9.279 24.160 52.975 1.00 28.56 184 LEU A N 1
ATOM 1374 C CA . LEU A 1 187 ? 8.350 23.023 52.937 1.00 28.93 184 LEU A CA 1
ATOM 1375 C C . LEU A 1 187 ? 7.564 22.934 51.635 1.00 30.46 184 LEU A C 1
ATOM 1376 O O . LEU A 1 187 ? 7.353 21.811 51.135 1.00 30.64 184 LEU A O 1
ATOM 1381 N N . GLN A 1 188 ? 7.176 24.077 51.064 1.00 31.45 185 GLN A N 1
ATOM 1382 C CA A GLN A 1 188 ? 6.485 24.064 49.777 0.60 33.48 185 GLN A CA 1
ATOM 1383 C CA B GLN A 1 188 ? 6.528 24.149 49.742 0.40 33.07 185 GLN A CA 1
ATOM 1384 C C . GLN A 1 188 ? 7.429 23.538 48.678 1.00 33.83 185 GLN A C 1
ATOM 1385 O O . GLN A 1 188 ? 6.972 22.773 47.802 1.00 34.08 185 GLN A O 1
ATOM 1396 N N . ASP A 1 189 ? 8.704 23.925 48.731 1.00 32.26 186 ASP A N 1
ATOM 1397 C CA . ASP A 1 189 ? 9.718 23.430 47.773 1.00 33.82 186 ASP A CA 1
ATOM 1398 C C . ASP A 1 189 ? 9.872 21.922 47.889 1.00 33.46 186 ASP A C 1
ATOM 1399 O O . ASP A 1 189 ? 9.857 21.199 46.859 1.00 35.51 186 ASP A O 1
ATOM 1404 N N . ILE A 1 190 ? 9.937 21.418 49.106 1.00 32.12 187 ILE A N 1
ATOM 1405 C CA . ILE A 1 190 ? 10.032 19.977 49.325 1.00 31.75 187 ILE A CA 1
ATOM 1406 C C . ILE A 1 190 ? 8.803 19.265 48.744 1.00 33.41 187 ILE A C 1
ATOM 1407 O O . ILE A 1 190 ? 8.940 18.272 47.992 1.00 33.46 187 ILE A O 1
ATOM 1412 N N . ALA A 1 191 ? 7.610 19.775 49.071 1.00 33.25 188 ALA A N 1
ATOM 1413 C CA . ALA A 1 191 ? 6.344 19.144 48.632 1.00 34.64 188 ALA A CA 1
ATOM 1414 C C . ALA A 1 191 ? 6.286 19.068 47.121 1.00 35.30 188 ALA A C 1
ATOM 1415 O O . ALA A 1 191 ? 5.764 18.128 46.566 1.00 36.33 188 ALA A O 1
ATOM 1417 N N . GLN A 1 192 ? 6.796 20.102 46.469 1.00 36.29 189 GLN A N 1
ATOM 1418 C CA . GLN A 1 192 ? 6.771 20.223 45.027 1.00 38.40 189 GLN A CA 1
ATOM 1419 C C . GLN A 1 192 ? 7.963 19.566 44.306 1.00 38.03 189 GLN A C 1
ATOM 1420 O O . GLN A 1 192 ? 8.014 19.584 43.098 1.00 37.56 189 GLN A O 1
ATOM 1426 N N . GLY A 1 193 ? 8.957 19.071 45.048 1.00 36.08 190 GLY A N 1
ATOM 1427 C CA . GLY A 1 193 ? 10.141 18.461 44.439 1.00 35.49 190 GLY A CA 1
ATOM 1428 C C . GLY A 1 193 ? 11.051 19.466 43.778 1.00 35.28 190 GLY A C 1
ATOM 1429 O O . GLY A 1 193 ? 11.622 19.176 42.750 1.00 36.88 190 GLY A O 1
ATOM 1430 N N . THR A 1 194 ? 11.215 20.640 44.378 1.00 33.86 191 THR A N 1
ATOM 1431 C CA . THR A 1 194 ? 12.092 21.669 43.876 1.00 35.37 191 THR A CA 1
ATOM 1432 C C . THR A 1 194 ? 13.145 22.143 44.867 1.00 34.15 191 THR A C 1
ATOM 1433 O O . THR A 1 194 ? 13.832 23.138 44.607 1.00 36.34 191 THR A O 1
ATOM 1437 N N . ALA A 1 195 ? 13.261 21.483 46.015 1.00 32.89 192 ALA A N 1
ATOM 1438 C CA . ALA A 1 195 ? 14.281 21.858 47.026 1.00 31.23 192 ALA A CA 1
ATOM 1439 C C . ALA A 1 195 ? 15.674 21.511 46.505 1.00 32.59 192 ALA A C 1
ATOM 1440 O O . ALA A 1 195 ? 15.802 20.598 45.714 1.00 32.57 192 ALA A O 1
ATOM 1442 N N . VAL A 1 196 ? 16.696 22.242 46.942 1.00 32.46 193 VAL A N 1
ATOM 1443 C CA . VAL A 1 196 ? 18.061 21.986 46.555 1.00 34.17 193 VAL A CA 1
ATOM 1444 C C . VAL A 1 196 ? 18.906 21.974 47.851 1.00 32.85 193 VAL A C 1
ATOM 1445 O O . VAL A 1 196 ? 18.869 22.926 48.630 1.00 31.73 193 VAL A O 1
ATOM 1449 N N . ALA A 1 197 ? 19.649 20.890 48.065 1.00 32.38 194 ALA A N 1
ATOM 1450 C CA . ALA A 1 197 ? 20.536 20.753 49.232 1.00 31.46 194 ALA A CA 1
ATOM 1451 C C . ALA A 1 197 ? 21.931 21.231 48.900 1.00 32.55 194 ALA A C 1
ATOM 1452 O O . ALA A 1 197 ? 22.480 20.875 47.821 1.00 34.58 194 ALA A O 1
ATOM 1454 N N . VAL A 1 198 ? 22.529 22.035 49.797 1.00 31.73 195 VAL A N 1
ATOM 1455 C CA . VAL A 1 198 ? 23.888 22.512 49.645 1.00 32.47 195 VAL A CA 1
ATOM 1456 C C . VAL A 1 198 ? 24.720 22.018 50.824 1.00 32.11 195 VAL A C 1
ATOM 1457 O O . VAL A 1 198 ? 24.386 22.246 51.995 1.00 30.11 195 VAL A O 1
ATOM 1461 N N . LYS A 1 199 ? 25.792 21.302 50.499 1.00 32.24 196 LYS A N 1
ATOM 1462 C CA . LYS A 1 199 ? 26.675 20.736 51.508 1.00 32.68 196 LYS A CA 1
ATOM 1463 C C . LYS A 1 199 ? 27.446 21.825 52.207 1.00 30.92 196 LYS A C 1
ATOM 1464 O O . LYS A 1 199 ? 28.007 22.725 51.567 1.00 30.25 196 LYS A O 1
ATOM 1470 N N . GLN A 1 200 ? 27.478 21.774 53.538 1.00 29.44 197 GLN A N 1
ATOM 1471 C CA . GLN A 1 200 ? 28.258 22.755 54.288 1.00 28.51 197 GLN A CA 1
ATOM 1472 C C . GLN A 1 200 ? 29.742 22.552 54.049 1.00 30.82 197 GLN A C 1
ATOM 1473 O O . GLN A 1 200 ? 30.208 21.458 53.988 1.00 32.02 197 GLN A O 1
ATOM 1479 N N . ASP A 1 201 ? 30.475 23.652 54.004 1.00 32.58 198 ASP A N 1
ATOM 1480 C CA . ASP A 1 201 ? 31.940 23.624 53.993 1.00 34.45 198 ASP A CA 1
ATOM 1481 C C . ASP A 1 201 ? 32.459 23.707 55.459 1.00 33.76 198 ASP A C 1
ATOM 1482 O O . ASP A 1 201 ? 32.417 24.768 56.087 1.00 33.16 198 ASP A O 1
ATOM 1487 N N . ASP A 1 202 ? 32.900 22.577 56.000 1.00 36.24 199 ASP 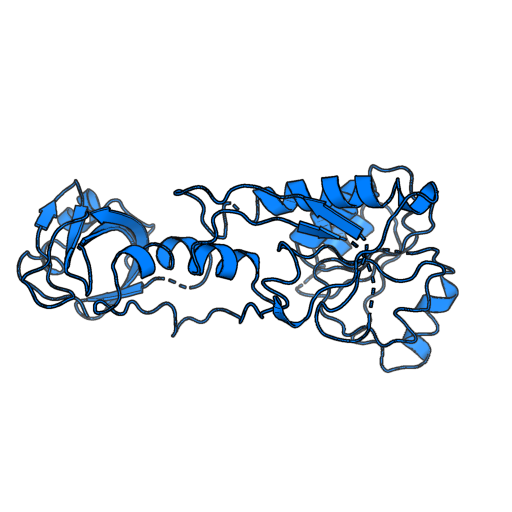A N 1
ATOM 1488 C CA . ASP A 1 202 ? 33.549 22.494 57.316 1.00 38.20 199 ASP A CA 1
ATOM 1489 C C . ASP A 1 202 ? 34.614 23.545 57.572 1.00 38.65 199 ASP A C 1
ATOM 1490 O O . ASP A 1 202 ? 34.692 24.061 58.666 1.00 37.08 199 ASP A O 1
ATOM 1495 N N . GLY A 1 203 ? 35.391 23.924 56.564 1.00 39.95 200 GLY A N 1
ATOM 1496 C CA . GLY A 1 203 ? 36.421 24.955 56.782 1.00 40.81 200 GLY A CA 1
ATOM 1497 C C . GLY A 1 203 ? 35.907 26.334 57.125 1.00 40.05 200 GLY A C 1
ATOM 1498 O O . GLY A 1 203 ? 36.640 27.163 57.580 1.00 40.63 200 GLY A O 1
ATOM 1499 N N . LEU A 1 204 ? 34.635 26.622 56.903 1.00 38.95 201 LEU A N 1
ATOM 1500 C CA . LEU A 1 204 ? 34.096 27.907 57.293 1.00 38.25 201 LEU A CA 1
ATOM 1501 C C . LEU A 1 204 ? 33.211 27.816 58.547 1.00 35.66 201 LEU A C 1
ATOM 1502 O O . LEU A 1 204 ? 32.606 28.772 58.941 1.00 37.34 201 LEU A O 1
ATOM 1507 N N . ALA A 1 205 ? 33.120 26.636 59.139 1.00 33.46 202 ALA A N 1
ATOM 1508 C CA . ALA A 1 205 ? 32.221 26.417 60.266 1.00 30.21 202 ALA A CA 1
ATOM 1509 C C . ALA A 1 205 ? 32.876 26.853 61.553 1.00 29.23 202 ALA A C 1
ATOM 1510 O O . ALA A 1 205 ? 34.115 26.830 61.688 1.00 28.25 202 ALA A O 1
ATOM 1512 N N . ASN A 1 206 ? 32.061 27.268 62.506 1.00 26.36 203 ASN A N 1
ATOM 1513 C CA . ASN A 1 206 ? 32.502 27.397 63.888 1.00 26.16 203 ASN A CA 1
ATOM 1514 C C . ASN A 1 206 ? 31.295 27.147 64.826 1.00 25.08 203 ASN A C 1
ATOM 1515 O O . ASN A 1 206 ? 30.185 26.794 64.353 1.00 24.86 203 ASN A O 1
ATOM 1520 N N . TYR A 1 207 ? 31.536 27.236 66.123 1.00 24.54 204 TYR A N 1
ATOM 1521 C CA . TYR A 1 207 ? 30.565 26.812 67.142 1.00 23.91 204 TYR A CA 1
ATOM 1522 C C . TYR A 1 207 ? 30.293 27.979 68.072 1.00 21.76 204 TYR A C 1
ATOM 1523 O O . TYR A 1 207 ? 31.205 28.719 68.472 1.00 22.47 204 TYR A O 1
ATOM 1532 N N . ALA A 1 208 ? 29.005 28.126 68.380 1.00 20.65 205 ALA A N 1
ATOM 1533 C CA . ALA A 1 208 ? 28.498 29.168 69.248 1.00 20.76 205 ALA A CA 1
ATOM 1534 C C . ALA A 1 208 ? 28.409 28.580 70.662 1.00 20.97 205 ALA A C 1
ATOM 1535 O O . ALA A 1 208 ? 27.391 27.917 71.029 1.00 20.96 205 ALA A O 1
ATOM 1537 N N . HIS A 1 209 ? 29.435 28.832 71.433 1.00 22.79 206 HIS A N 1
ATOM 1538 C CA . HIS A 1 209 ? 29.496 28.322 72.779 1.00 26.00 206 HIS A CA 1
ATOM 1539 C C . HIS A 1 209 ? 28.508 29.041 73.695 1.00 26.05 206 HIS A C 1
ATOM 1540 O O . HIS A 1 209 ? 28.224 30.254 73.541 1.00 23.90 206 HIS A O 1
ATOM 1547 N N . LYS A 1 210 ? 27.958 28.293 74.644 1.00 26.77 207 LYS A N 1
ATOM 1548 C CA A LYS A 1 210 ? 27.026 28.878 75.610 0.60 27.55 207 LYS A CA 1
ATOM 1549 C CA B LYS A 1 210 ? 27.056 28.842 75.654 0.40 27.17 207 LYS A CA 1
ATOM 1550 C C . LYS A 1 210 ? 27.657 30.052 76.362 1.00 27.57 207 LYS A C 1
ATOM 1551 O O . LYS A 1 210 ? 28.884 30.158 76.480 1.00 26.89 207 LYS A O 1
ATOM 1562 N N . LEU A 1 211 ? 26.793 30.936 76.848 1.00 26.19 208 LEU A N 1
ATOM 1563 C CA . LEU A 1 211 ? 27.202 32.108 77.632 1.00 26.72 208 LEU A CA 1
ATOM 1564 C C . LEU A 1 211 ? 27.334 31.727 79.102 1.00 29.11 208 LEU A C 1
ATOM 1565 O O . LEU A 1 211 ? 26.865 30.653 79.506 1.00 27.56 208 LEU A O 1
ATOM 1570 N N . SER A 1 212 ? 27.908 32.612 79.903 1.00 29.77 209 SER A N 1
ATOM 1571 C CA . SER A 1 212 ? 28.076 32.352 81.327 1.00 31.35 209 SER A CA 1
ATOM 1572 C C . SER A 1 212 ? 28.133 33.649 82.089 1.00 31.18 209 SER A C 1
ATOM 1573 O O . SER A 1 212 ? 28.534 34.690 81.561 1.00 28.30 209 SER A O 1
ATOM 1576 N N . LYS A 1 213 ? 27.793 33.592 83.389 1.00 32.24 210 LYS A N 1
ATOM 1577 C CA . LYS A 1 213 ? 27.910 34.763 84.249 1.00 33.48 210 LYS A CA 1
ATOM 1578 C C . LYS A 1 213 ? 29.344 35.253 84.332 1.00 32.53 210 LYS A C 1
ATOM 1579 O O . LYS A 1 213 ? 29.603 36.448 84.303 1.00 33.54 210 LYS A O 1
ATOM 1585 N N . GLU A 1 214 ? 30.286 34.323 84.355 1.00 32.16 211 GLU A N 1
ATOM 1586 C CA A GLU A 1 214 ? 31.694 34.637 84.474 0.60 32.85 211 GLU A CA 1
ATOM 1587 C CA B GLU A 1 214 ? 31.702 34.686 84.473 0.40 32.26 211 GLU A CA 1
ATOM 1588 C C . GLU A 1 214 ? 32.171 35.429 83.225 1.00 30.14 211 GLU A C 1
ATOM 1589 O O . GLU A 1 214 ? 32.923 36.385 83.314 1.00 29.87 211 GLU A O 1
ATOM 1600 N N . GLU A 1 215 ? 31.721 35.041 82.045 1.00 28.24 212 GLU A N 1
ATOM 1601 C CA . GLU A 1 215 ? 32.189 35.734 80.804 1.00 28.11 212 GLU A CA 1
ATOM 1602 C C . GLU A 1 215 ? 31.576 37.161 80.694 1.00 27.44 212 GLU A C 1
ATOM 1603 O O . GLU A 1 215 ? 32.156 38.095 80.085 1.00 26.57 212 GLU A O 1
ATOM 1609 N N . ALA A 1 216 ? 30.405 37.316 81.313 1.00 27.99 213 ALA A N 1
ATOM 1610 C CA . ALA A 1 216 ? 29.692 38.580 81.370 1.00 27.24 213 ALA A CA 1
ATOM 1611 C C . ALA A 1 216 ? 30.236 39.641 82.319 1.00 28.54 213 ALA A C 1
ATOM 1612 O O . ALA A 1 216 ? 29.827 40.801 82.203 1.00 28.40 213 ALA A O 1
ATOM 1614 N N . ARG A 1 217 ? 31.125 39.269 83.270 1.00 27.67 214 ARG A N 1
ATOM 1615 C CA . ARG A 1 217 ? 31.870 40.207 84.055 1.00 28.61 214 ARG A CA 1
ATOM 1616 C C . ARG A 1 217 ? 32.709 41.097 83.116 1.00 27.06 214 ARG A C 1
ATOM 1617 O O . ARG A 1 217 ? 33.474 40.600 82.295 1.00 28.05 214 ARG A O 1
ATOM 1625 N N . ILE A 1 218 ? 32.537 42.410 83.200 1.00 25.96 215 ILE A N 1
ATOM 1626 C CA . ILE A 1 218 ? 33.280 43.310 82.334 1.00 23.54 215 ILE A CA 1
ATOM 1627 C C . ILE A 1 218 ? 34.763 43.328 82.661 1.00 25.22 215 ILE A C 1
ATOM 1628 O O . ILE A 1 218 ? 35.167 43.533 83.816 1.00 26.20 215 ILE A O 1
ATOM 1633 N N . ASN A 1 219 ? 35.576 43.169 81.631 1.00 25.15 216 ASN A N 1
ATOM 1634 C CA . ASN A 1 219 ? 37.018 43.440 81.738 1.00 26.35 216 ASN A CA 1
ATOM 1635 C C . ASN A 1 219 ? 37.309 44.773 81.077 1.00 25.27 216 ASN A C 1
ATOM 1636 O O . ASN A 1 219 ? 37.292 44.872 79.866 1.00 24.21 216 ASN A O 1
ATOM 1641 N N . TRP A 1 220 ? 37.664 45.763 81.879 1.00 25.21 217 TRP A N 1
ATOM 1642 C CA . TRP A 1 220 ? 37.762 47.139 81.407 1.00 26.66 217 TRP A CA 1
ATOM 1643 C C . TRP A 1 220 ? 38.966 47.292 80.499 1.00 26.51 217 TRP A C 1
ATOM 1644 O O . TRP A 1 220 ? 39.049 48.251 79.751 1.00 27.43 217 TRP A O 1
ATOM 1655 N N . SER A 1 221 ? 39.922 46.375 80.585 1.00 26.91 218 SER A N 1
ATOM 1656 C CA A SER A 1 221 ? 41.049 46.372 79.647 0.60 27.30 218 SER A CA 1
ATOM 1657 C CA B SER A 1 221 ? 41.061 46.372 79.657 0.40 27.12 218 SER A CA 1
ATOM 1658 C C . SER A 1 221 ? 40.692 45.934 78.234 1.00 26.61 218 SER A C 1
ATOM 1659 O O . SER A 1 221 ? 41.495 46.109 77.305 1.00 26.25 218 SER A O 1
ATOM 1664 N N . ASP A 1 222 ? 39.487 45.367 78.039 1.00 25.65 219 ASP A N 1
ATOM 1665 C CA . ASP A 1 222 ? 38.976 45.067 76.682 1.00 24.81 219 ASP A CA 1
ATOM 1666 C C . ASP A 1 222 ? 38.703 46.361 75.915 1.00 23.86 219 ASP A C 1
ATOM 1667 O O . ASP A 1 222 ? 38.613 47.449 76.520 1.00 24.34 219 ASP A O 1
ATOM 1672 N N . ALA A 1 223 ? 38.575 46.262 74.612 1.00 22.32 220 ALA A N 1
ATOM 1673 C CA . ALA A 1 223 ? 38.144 47.398 73.795 1.00 21.46 220 ALA A CA 1
ATOM 1674 C C . ALA A 1 223 ? 36.710 47.778 74.109 1.00 21.42 220 ALA A C 1
ATOM 1675 O O . ALA A 1 223 ? 35.869 46.894 74.317 1.00 20.83 220 ALA A O 1
ATOM 1677 N N . ALA A 1 224 ? 36.395 49.076 74.145 1.00 21.19 221 ALA A N 1
ATOM 1678 C CA . ALA A 1 224 ? 34.989 49.516 74.401 1.00 20.91 221 ALA A CA 1
ATOM 1679 C C . ALA A 1 224 ? 34.021 48.877 73.392 1.00 20.84 221 ALA A C 1
ATOM 1680 O O . ALA A 1 224 ? 32.924 48.515 73.738 1.00 19.54 221 ALA A O 1
ATOM 1682 N N . THR A 1 225 ? 34.445 48.759 72.143 1.00 20.58 222 THR A N 1
ATOM 1683 C CA . THR A 1 225 ? 33.593 48.130 71.124 1.00 22.25 222 THR A CA 1
ATOM 1684 C C . THR A 1 225 ? 33.214 46.710 71.488 1.00 21.20 222 THR A C 1
ATOM 1685 O O . THR A 1 225 ? 32.068 46.306 71.304 1.00 22.56 222 THR A O 1
ATOM 1689 N N . HIS A 1 226 ? 34.153 45.950 72.038 1.00 22.25 223 HIS A N 1
ATOM 1690 C CA . HIS A 1 226 ? 33.921 44.590 72.440 1.00 22.15 223 HIS A CA 1
ATOM 1691 C C . HIS A 1 226 ? 32.984 44.536 73.641 1.00 21.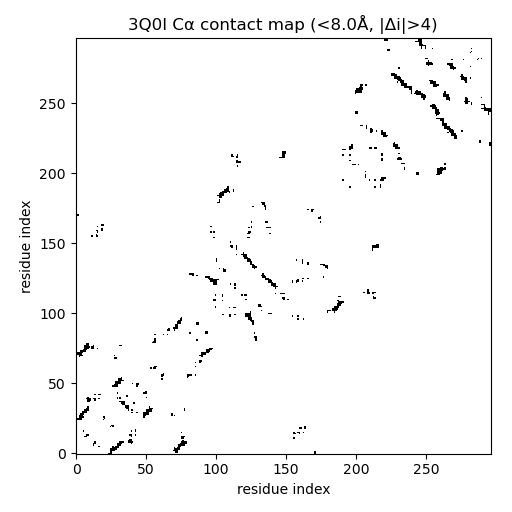03 223 HIS A C 1
ATOM 1692 O O . HIS A 1 226 ? 32.055 43.742 73.630 1.00 20.07 223 HIS A O 1
ATOM 1699 N N . ILE A 1 227 ? 33.189 45.416 74.643 1.00 20.98 224 ILE A N 1
ATOM 1700 C CA . ILE A 1 227 ? 32.299 45.487 75.842 1.00 19.46 224 ILE A CA 1
ATOM 1701 C C . ILE A 1 227 ? 30.869 45.829 75.408 1.00 18.86 224 ILE A C 1
ATOM 1702 O O . ILE A 1 227 ? 29.904 45.210 75.829 1.00 18.49 224 ILE A O 1
ATOM 1707 N N . GLU A 1 228 ? 30.748 46.741 74.465 1.00 19.25 225 GLU A N 1
ATOM 1708 C CA A GLU A 1 228 ? 29.435 47.209 73.992 0.60 19.37 225 GLU A CA 1
ATOM 1709 C CA B GLU A 1 228 ? 29.411 47.194 74.004 0.40 19.41 225 GLU A CA 1
ATOM 1710 C C . GLU A 1 228 ? 28.670 46.067 73.273 1.00 19.87 225 GLU A C 1
ATOM 1711 O O . GLU A 1 228 ? 27.428 45.911 73.435 1.00 19.26 225 GLU A O 1
ATOM 1722 N N . ARG A 1 229 ? 29.380 45.289 72.475 1.00 19.91 226 ARG A N 1
ATOM 1723 C CA A ARG A 1 229 ? 28.757 44.093 71.870 0.60 19.55 226 ARG A CA 1
ATOM 1724 C CA B ARG A 1 229 ? 28.788 44.087 71.858 0.40 19.97 226 ARG A CA 1
ATOM 1725 C C . ARG A 1 229 ? 28.349 43.088 72.908 1.00 19.24 226 ARG A C 1
ATOM 1726 O O . ARG A 1 229 ? 27.274 42.470 72.802 1.00 18.92 226 ARG A O 1
ATOM 1741 N N . CYS A 1 230 ? 29.163 42.892 73.930 1.00 17.99 227 CYS A N 1
ATOM 1742 C CA . CYS A 1 230 ? 28.739 42.053 75.046 1.00 18.44 227 CYS A CA 1
ATOM 1743 C C . CYS A 1 230 ? 27.473 42.530 75.741 1.00 19.24 227 CYS A C 1
ATOM 1744 O O . CYS A 1 230 ? 26.572 41.739 76.054 1.00 19.04 227 CYS A O 1
ATOM 1747 N N . ILE A 1 231 ? 27.395 43.829 75.997 1.00 18.56 228 ILE A N 1
ATOM 1748 C CA . ILE A 1 231 ? 26.239 44.393 76.629 1.00 18.49 228 ILE A CA 1
ATOM 1749 C C . ILE A 1 231 ? 24.945 44.068 75.877 1.00 19.65 228 ILE A C 1
ATOM 1750 O O . ILE A 1 231 ? 23.899 43.878 76.509 1.00 21.38 228 ILE A O 1
ATOM 1755 N N . ARG A 1 232 ? 24.992 44.101 74.553 1.00 19.15 229 ARG A N 1
ATOM 1756 C CA . ARG A 1 232 ? 23.828 43.737 73.736 1.00 20.90 229 ARG A CA 1
ATOM 1757 C C . ARG A 1 232 ? 23.612 42.226 73.621 1.00 19.04 229 ARG A C 1
ATOM 1758 O O . ARG A 1 232 ? 22.488 41.755 73.717 1.00 19.16 229 ARG A O 1
ATOM 1766 N N . ALA A 1 233 ? 24.693 41.469 73.430 1.00 18.37 230 ALA A N 1
ATOM 1767 C CA . ALA A 1 233 ? 24.585 40.027 73.268 1.00 18.15 230 ALA A CA 1
ATOM 1768 C C . ALA A 1 233 ? 24.157 39.310 74.533 1.00 19.08 230 ALA A C 1
ATOM 1769 O O . ALA A 1 233 ? 23.443 38.292 74.445 1.00 19.65 230 ALA A O 1
ATOM 1771 N N . PHE A 1 234 ? 24.558 39.839 75.682 1.00 18.54 231 PHE A N 1
ATOM 1772 C CA . PHE A 1 234 ? 24.329 39.226 76.940 1.00 20.18 231 PHE A CA 1
ATOM 1773 C C . PHE A 1 234 ? 23.016 39.692 77.567 1.00 20.60 231 PHE A C 1
ATOM 1774 O O . PHE A 1 234 ? 22.706 39.335 78.727 1.00 22.62 231 PHE A O 1
ATOM 1782 N N . ASN A 1 235 ? 22.225 40.439 76.780 1.00 21.10 232 ASN A N 1
ATOM 1783 C CA . ASN A 1 235 ? 20.836 40.817 77.136 1.00 21.15 232 ASN A CA 1
ATOM 1784 C C . ASN A 1 235 ? 19.934 39.899 76.304 1.00 21.47 232 ASN A C 1
ATOM 1785 O O . ASN A 1 235 ? 19.932 40.035 75.081 1.00 21.22 232 ASN A O 1
ATOM 1790 N N . PRO A 1 236 ? 19.106 39.034 76.928 1.00 22.30 233 PRO A N 1
ATOM 1791 C CA . PRO A 1 236 ? 18.604 39.116 78.284 1.00 24.69 233 PRO A CA 1
ATOM 1792 C C . PRO A 1 236 ? 19.338 38.366 79.370 1.00 24.91 233 PRO A C 1
ATOM 1793 O O . PRO A 1 236 ? 19.008 38.567 80.561 1.00 26.10 233 PRO A O 1
ATOM 1797 N N . TRP A 1 237 ? 20.278 37.522 79.012 1.00 24.17 234 TRP A N 1
ATOM 1798 C CA . TRP A 1 237 ? 20.976 36.690 79.985 1.00 27.08 234 TRP A CA 1
ATOM 1799 C C . TRP A 1 237 ? 22.422 36.461 79.564 1.00 26.47 234 TRP A C 1
ATOM 1800 O O . TRP A 1 237 ? 22.659 36.085 78.423 1.00 26.53 234 TRP A O 1
ATOM 1811 N N . PRO A 1 238 ? 23.381 36.592 80.505 1.00 27.16 235 PRO A N 1
ATOM 1812 C CA . PRO A 1 238 ? 23.277 36.887 81.931 1.00 28.87 235 PRO A CA 1
ATOM 1813 C C . PRO A 1 238 ? 23.234 38.374 82.381 1.00 29.40 235 PRO A C 1
ATOM 1814 O O . PRO A 1 238 ? 23.125 38.669 83.595 1.00 30.51 235 PRO A O 1
ATOM 1826 N N . SER A 1 240 ? 25.659 41.825 81.077 1.00 24.64 237 SER A N 1
ATOM 1827 C CA . SER A 1 240 ? 26.986 42.331 81.414 1.00 25.56 237 SER A CA 1
ATOM 1828 C C . SER A 1 240 ? 26.955 43.025 82.773 1.00 26.79 237 SER A C 1
ATOM 1829 O O . SER A 1 240 ? 25.992 43.705 83.120 1.00 27.26 237 SER A O 1
ATOM 1832 N N . HIS A 1 241 ? 28.013 42.880 83.557 1.00 28.17 238 HIS A N 1
ATOM 1833 C CA . HIS A 1 241 ? 28.038 43.445 84.868 1.00 29.05 238 HIS A CA 1
ATOM 1834 C C . HIS A 1 241 ? 29.430 43.843 85.291 1.00 29.34 238 HIS A C 1
ATOM 1835 O O . HIS A 1 241 ? 30.404 43.257 84.851 1.00 28.21 238 HIS A O 1
ATOM 1842 N N . PHE A 1 242 ? 29.499 44.840 86.166 1.00 29.63 239 PHE A N 1
ATOM 1843 C CA . PHE A 1 242 ? 30.740 45.233 86.809 1.00 31.62 239 PHE A CA 1
ATOM 1844 C C . PHE A 1 242 ? 30.538 45.423 88.316 1.00 34.72 239 PHE A C 1
ATOM 1845 O O . PHE A 1 242 ? 29.425 45.339 88.838 1.00 35.13 239 PHE A O 1
ATOM 1853 N N . GLU A 1 243 ? 31.639 45.706 88.993 1.00 37.27 240 GLU A N 1
ATOM 1854 C CA . GLU A 1 243 ? 31.653 45.768 90.456 1.00 40.70 240 GLU A CA 1
ATOM 1855 C C . GLU A 1 243 ? 32.064 47.144 90.887 1.00 40.99 240 GLU A C 1
ATOM 1856 O O . GLU A 1 243 ? 33.033 47.721 90.342 1.00 40.98 240 GLU A O 1
ATOM 1862 N N . VAL A 1 244 ? 31.293 47.719 91.787 1.00 42.20 241 VAL A N 1
ATOM 1863 C CA . VAL A 1 244 ? 31.678 48.951 92.432 1.00 43.90 241 VAL A CA 1
ATOM 1864 C C . VAL A 1 244 ? 31.139 49.002 93.859 1.00 47.22 241 VAL A C 1
ATOM 1865 O O . VAL A 1 244 ? 30.053 48.489 94.121 1.00 47.28 241 VAL A O 1
ATOM 1869 N N . ALA A 1 245 ? 31.892 49.668 94.737 1.00 49.80 242 ALA A N 1
ATOM 1870 C CA . ALA A 1 245 ? 31.710 49.567 96.182 1.00 53.25 242 ALA A CA 1
ATOM 1871 C C . ALA A 1 245 ? 31.628 48.042 96.391 1.00 54.93 242 ALA A C 1
ATOM 1872 O O . ALA A 1 245 ? 32.530 47.301 95.920 1.00 56.01 242 ALA A O 1
ATOM 1874 N N . GLU A 1 246 ? 30.572 47.522 96.986 1.00 55.55 243 GLU A N 1
ATOM 1875 C CA . GLU A 1 246 ? 30.568 46.069 97.098 1.00 57.00 243 GLU A CA 1
ATOM 1876 C C . GLU A 1 246 ? 29.445 45.446 96.284 1.00 54.94 243 GLU A C 1
ATOM 1877 O O . GLU A 1 246 ? 28.828 44.464 96.691 1.00 56.08 243 GLU A O 1
ATOM 1883 N N . ASN A 1 247 ? 29.228 45.991 95.092 1.00 51.27 244 ASN A N 1
ATOM 1884 C CA . ASN A 1 247 ? 28.000 45.697 94.375 1.00 49.41 244 ASN A CA 1
ATOM 1885 C C . ASN A 1 247 ? 28.171 45.394 92.915 1.00 46.11 244 ASN A C 1
ATOM 1886 O O . ASN A 1 247 ? 29.043 45.979 92.264 1.00 44.17 244 ASN A O 1
ATOM 1891 N N . SER A 1 248 ? 27.318 44.495 92.442 1.00 43.49 245 SER A N 1
ATOM 1892 C CA . SER A 1 248 ? 27.322 44.025 91.058 1.00 41.99 245 SER A CA 1
ATOM 1893 C C . SER A 1 248 ? 26.228 44.747 90.259 1.00 39.68 245 SER A C 1
ATOM 1894 O O . SER A 1 248 ? 25.034 44.482 90.450 1.00 40.08 245 SER A O 1
ATOM 1897 N N . ILE A 1 249 ? 26.676 45.677 89.402 1.00 36.54 246 ILE A N 1
ATOM 1898 C CA . ILE A 1 249 ? 25.804 46.523 88.594 1.00 34.43 246 ILE A CA 1
ATOM 1899 C C . ILE A 1 249 ? 25.636 45.909 87.182 1.00 32.41 246 ILE A C 1
ATOM 1900 O O . ILE A 1 249 ? 26.615 45.593 86.505 1.00 31.48 246 ILE A O 1
ATOM 1905 N N . LYS A 1 250 ? 24.389 45.749 86.751 1.00 30.39 247 LYS A N 1
ATOM 1906 C CA . LYS A 1 250 ? 24.109 45.237 85.451 1.00 28.50 247 LYS A CA 1
ATOM 1907 C C . LYS A 1 250 ? 23.982 46.386 84.470 1.00 27.09 247 LYS A C 1
ATOM 1908 O O . LYS A 1 250 ? 23.390 47.416 84.774 1.00 26.29 247 LYS A O 1
ATOM 1914 N N . VAL A 1 251 ? 24.565 46.181 83.305 1.00 26.15 248 VAL A N 1
ATOM 1915 C CA . VAL A 1 251 ? 24.594 47.230 82.284 1.00 24.83 248 VAL A CA 1
ATOM 1916 C C . VAL A 1 251 ? 23.538 46.855 81.242 1.00 23.33 248 VAL A C 1
ATOM 1917 O O . VAL A 1 251 ? 23.633 45.840 80.543 1.00 24.72 248 VAL A O 1
ATOM 1921 N N . TRP A 1 252 ? 22.523 47.690 81.142 1.00 23.31 249 TRP A N 1
ATOM 1922 C CA . TRP A 1 252 ? 21.473 47.537 80.140 1.00 23.45 249 TRP A CA 1
ATOM 1923 C C . TRP A 1 252 ? 21.676 48.301 78.850 1.00 22.80 249 TRP A C 1
ATOM 1924 O O . TRP A 1 252 ? 21.221 47.864 77.787 1.00 24.64 249 TRP A O 1
ATOM 1935 N N . GLN A 1 253 ? 22.386 49.430 78.891 1.00 23.30 250 GLN A N 1
ATOM 1936 C CA . GLN A 1 253 ? 22.595 50.205 77.673 1.00 23.11 250 GLN A CA 1
ATOM 1937 C C . GLN A 1 253 ? 23.850 50.985 77.764 1.00 22.40 250 GLN A C 1
ATOM 1938 O O . GLN A 1 253 ? 24.125 51.524 78.807 1.00 23.34 250 GLN A O 1
ATOM 1944 N N . ALA A 1 254 ? 24.614 51.006 76.679 1.00 23.09 251 ALA A N 1
ATOM 1945 C CA . ALA A 1 254 ? 25.839 51.788 76.589 1.00 23.30 251 ALA A CA 1
ATOM 1946 C C . ALA A 1 254 ? 26.094 52.173 75.134 1.00 23.15 251 ALA A C 1
ATOM 1947 O O . ALA A 1 254 ? 25.522 51.593 74.226 1.00 22.37 251 ALA A O 1
ATOM 1949 N N . ARG A 1 255 ? 27.030 53.105 74.940 1.00 23.49 252 ARG A N 1
ATOM 1950 C CA . ARG A 1 255 ? 27.557 53.443 73.613 1.00 22.98 252 ARG A CA 1
ATOM 1951 C C . ARG A 1 255 ? 29.065 53.629 73.668 1.00 23.07 252 ARG A C 1
ATOM 1952 O O . ARG A 1 255 ? 29.660 53.848 74.757 1.00 23.92 252 ARG A O 1
ATOM 1960 N N . VAL A 1 256 ? 29.724 53.523 72.520 1.00 21.17 253 VAL A N 1
ATOM 1961 C CA . VAL A 1 256 ? 31.153 53.805 72.442 1.00 20.76 253 VAL A CA 1
ATOM 1962 C C . VAL A 1 256 ? 31.447 55.232 72.001 1.00 22.10 253 VAL A C 1
ATOM 1963 O O . VAL A 1 256 ? 30.816 55.739 71.068 1.00 24.14 253 VAL A O 1
ATOM 1967 N N . GLU A 1 257 ? 32.390 55.889 72.640 1.00 23.12 254 GLU A N 1
ATOM 1968 C CA . GLU A 1 257 ? 32.874 57.178 72.171 1.00 25.64 254 GLU A CA 1
ATOM 1969 C C . GLU A 1 257 ? 34.296 56.950 71.705 1.00 27.40 254 GLU A C 1
ATOM 1970 O O . GLU A 1 257 ? 35.137 56.413 72.437 1.00 24.92 254 GLU A O 1
ATOM 1976 N N . THR A 1 258 ? 34.564 57.325 70.463 1.00 30.67 255 THR A N 1
ATOM 1977 C CA . THR A 1 258 ? 35.901 57.164 69.866 1.00 33.53 255 THR A CA 1
ATOM 1978 C C . THR A 1 258 ? 36.693 58.288 70.476 1.00 35.46 255 THR A C 1
ATOM 1979 O O . THR A 1 258 ? 36.331 59.444 70.357 1.00 36.30 255 THR A O 1
ATOM 1983 N N . ARG A 1 259 ? 37.711 57.940 71.241 1.00 36.45 256 ARG A N 1
ATOM 1984 C CA A ARG A 1 259 ? 38.412 58.900 72.079 0.60 37.42 256 ARG A CA 1
ATOM 1985 C CA B ARG A 1 259 ? 38.404 58.896 72.089 0.40 36.96 256 ARG A CA 1
ATOM 1986 C C . ARG A 1 259 ? 39.673 58.185 72.535 1.00 37.56 256 ARG A C 1
ATOM 1987 O O . ARG A 1 259 ? 39.597 57.085 73.136 1.00 37.46 256 ARG A O 1
ATOM 2002 N N . ALA A 1 260 ? 40.841 58.760 72.226 1.00 34.52 257 ALA A N 1
ATOM 2003 C CA . ALA A 1 260 ? 42.084 58.186 72.701 1.00 33.08 257 ALA A CA 1
ATOM 2004 C C . ALA A 1 260 ? 42.071 58.202 74.237 1.00 31.87 257 ALA A C 1
ATOM 2005 O O . ALA A 1 260 ? 41.691 59.168 74.858 1.00 34.07 257 ALA A O 1
ATOM 2007 N N . VAL A 1 261 ? 42.519 57.127 74.847 1.00 30.66 258 VAL A N 1
ATOM 2008 C CA . VAL A 1 261 ? 42.454 56.972 76.281 1.00 31.96 258 VAL A CA 1
ATOM 2009 C C . VAL A 1 261 ? 43.826 57.273 76.850 1.00 31.93 258 VAL A C 1
ATOM 2010 O O . VAL A 1 261 ? 44.821 56.876 76.270 1.00 32.33 258 VAL A O 1
ATOM 2014 N N . THR A 1 262 ? 43.880 58.008 77.952 1.00 34.11 259 THR A N 1
ATOM 2015 C CA . THR A 1 262 ? 45.133 58.363 78.608 1.00 35.74 259 THR A CA 1
ATOM 2016 C C . THR A 1 262 ? 45.133 57.952 80.088 1.00 36.21 259 THR A C 1
ATOM 2017 O O . THR A 1 262 ? 46.044 58.340 80.821 1.00 38.22 259 THR A O 1
ATOM 2021 N N . GLN A 1 263 ? 44.051 57.294 80.515 1.00 34.89 260 GLN A N 1
ATOM 2022 C CA A GLN A 1 263 ? 43.882 56.928 81.907 0.50 34.27 260 GLN A CA 1
ATOM 2023 C CA B GLN A 1 263 ? 43.765 56.931 81.905 0.50 34.59 260 GLN A CA 1
ATOM 2024 C C . GLN A 1 263 ? 43.761 55.394 82.028 1.00 33.50 260 GLN A C 1
ATOM 2025 O O . GLN A 1 263 ? 43.465 54.690 81.046 1.00 30.27 260 GLN A O 1
ATOM 2036 N N . THR A 1 264 ? 44.012 54.877 83.226 1.00 32.06 261 THR A N 1
ATOM 2037 C CA . THR A 1 264 ? 43.897 53.420 83.477 1.00 31.96 261 THR A CA 1
ATOM 2038 C C . THR A 1 264 ? 42.484 52.889 83.158 1.00 29.93 261 THR A C 1
ATOM 2039 O O . THR A 1 264 ? 41.496 53.522 83.477 1.00 27.97 261 THR A O 1
ATOM 2043 N N . PRO A 1 265 ? 42.407 51.727 82.524 1.00 29.02 262 PRO A N 1
ATOM 2044 C CA . PRO A 1 265 ? 41.080 51.221 82.158 1.00 28.23 262 PRO A CA 1
ATOM 2045 C C . PRO A 1 265 ? 40.225 51.023 83.375 1.00 28.86 262 PRO A C 1
ATOM 2046 O O . PRO A 1 265 ? 40.695 50.502 84.402 1.00 30.60 262 PRO A O 1
ATOM 2050 N N . GLY A 1 266 ? 38.990 51.490 83.273 1.00 27.32 263 GLY A N 1
ATOM 2051 C CA . GLY A 1 266 ? 38.057 51.492 84.386 1.00 27.93 263 GLY A CA 1
ATOM 2052 C C . GLY A 1 266 ? 37.884 52.860 85.019 1.00 28.52 263 GLY A C 1
ATOM 2053 O O . GLY A 1 266 ? 36.941 53.053 85.811 1.00 29.64 263 GLY A O 1
ATOM 2054 N N . THR A 1 267 ? 38.743 53.815 84.665 1.00 29.36 264 THR A N 1
ATOM 2055 C CA . THR A 1 267 ? 38.675 55.174 85.248 1.00 30.27 264 THR A CA 1
ATOM 2056 C C . THR A 1 267 ? 37.459 55.922 84.738 1.00 30.86 264 THR A C 1
ATOM 2057 O O . THR A 1 267 ? 37.168 55.920 83.514 1.00 29.32 264 THR A O 1
ATOM 2061 N N . ILE A 1 268 ? 36.717 56.523 85.667 1.00 30.32 265 ILE A N 1
ATOM 2062 C CA . ILE A 1 268 ? 35.610 57.379 85.295 1.00 31.87 265 ILE A CA 1
ATOM 2063 C C . ILE A 1 268 ? 36.160 58.717 84.848 1.00 33.13 265 ILE A C 1
ATOM 2064 O O . ILE A 1 268 ? 36.862 59.432 85.603 1.00 34.14 265 ILE A O 1
ATOM 2069 N N . ILE A 1 269 ? 35.885 59.078 83.600 1.00 31.79 266 ILE A N 1
ATOM 2070 C CA A ILE A 1 269 ? 36.419 60.292 82.994 0.60 32.34 266 ILE A CA 1
ATOM 2071 C CA B ILE A 1 269 ? 36.443 60.326 83.105 0.40 32.00 266 ILE A CA 1
ATOM 2072 C C . ILE A 1 269 ? 35.419 61.443 83.096 1.00 32.79 266 ILE A C 1
ATOM 2073 O O . ILE A 1 269 ? 35.795 62.592 83.139 1.00 35.65 266 ILE A O 1
ATOM 2082 N N . GLN A 1 270 ? 34.138 61.098 83.101 1.00 32.69 267 GLN A N 1
ATOM 2083 C CA . GLN A 1 270 ? 33.059 62.049 83.034 1.00 33.18 267 GLN A CA 1
ATOM 2084 C C . GLN A 1 270 ? 31.833 61.364 83.550 1.00 33.04 267 GLN A C 1
ATOM 2085 O O . GLN A 1 270 ? 31.606 60.171 83.262 1.00 32.09 267 GLN A O 1
ATOM 2091 N N . ALA A 1 271 ? 31.026 62.072 84.324 1.00 32.80 268 ALA A N 1
ATOM 2092 C CA . ALA A 1 271 ? 29.805 61.479 84.887 1.00 33.80 268 ALA A CA 1
ATOM 2093 C C . ALA A 1 271 ? 28.702 62.515 84.972 1.00 35.43 268 ALA A C 1
ATOM 2094 O O . ALA A 1 271 ? 28.774 63.405 85.805 1.00 36.19 268 ALA A O 1
ATOM 2096 N N . ASP A 1 272 ? 27.701 62.409 84.114 1.00 35.74 269 ASP A N 1
ATOM 2097 C CA . ASP A 1 272 ? 26.578 63.352 84.087 1.00 37.82 269 ASP A CA 1
ATOM 2098 C C . ASP A 1 272 ? 25.433 62.698 83.390 1.00 37.13 269 ASP A C 1
ATOM 2099 O O . ASP A 1 272 ? 25.530 61.495 83.034 1.00 35.98 269 ASP A O 1
ATOM 2104 N N . LYS A 1 273 ? 24.341 63.439 83.175 1.00 38.47 270 LYS A N 1
ATOM 2105 C CA . LYS A 1 273 ? 23.135 62.856 82.529 1.00 38.63 270 LYS A CA 1
ATOM 2106 C C . LYS A 1 273 ? 23.377 62.235 81.157 1.00 36.65 270 LYS A C 1
ATOM 2107 O O . LYS A 1 273 ? 22.624 61.370 80.734 1.00 35.22 270 LYS A O 1
ATOM 2113 N N . SER A 1 274 ? 24.410 62.699 80.445 1.00 36.50 271 SER A N 1
ATOM 2114 C CA . SER A 1 274 ? 24.718 62.182 79.122 1.00 34.67 271 SER A CA 1
ATOM 2115 C C . SER A 1 274 ? 25.501 60.864 79.171 1.00 33.03 271 SER A C 1
ATOM 2116 O O . SER A 1 274 ? 25.702 60.238 78.142 1.00 33.26 271 SER A O 1
ATOM 2119 N N . GLY A 1 275 ? 26.006 60.486 80.340 1.00 31.46 272 GLY A N 1
ATOM 2120 C CA . GLY A 1 275 ? 26.723 59.237 80.460 1.00 29.08 272 GLY A CA 1
ATOM 2121 C C . GLY A 1 275 ? 27.665 59.154 81.628 1.00 28.20 272 GLY A C 1
ATOM 2122 O O . GLY A 1 275 ? 28.081 60.159 82.223 1.00 28.66 272 GLY A O 1
ATOM 2123 N N . ILE A 1 276 ? 28.028 57.928 81.955 1.00 26.58 273 ILE A N 1
ATOM 2124 C CA . ILE A 1 276 ? 29.143 57.699 82.839 1.00 26.37 273 ILE A CA 1
ATOM 2125 C C . ILE A 1 276 ? 30.200 57.126 81.915 1.00 25.14 273 ILE A C 1
ATOM 2126 O O . ILE A 1 276 ? 30.021 56.027 81.400 1.00 25.12 273 ILE A O 1
ATOM 2131 N N . TYR A 1 277 ? 31.255 57.894 81.702 1.00 24.75 274 TYR A N 1
ATOM 2132 C CA . TYR A 1 277 ? 32.228 57.674 80.622 1.00 24.20 274 TYR A CA 1
ATOM 2133 C C . TYR A 1 277 ? 33.419 57.000 81.243 1.00 24.42 274 TYR A C 1
ATOM 2134 O O . TYR A 1 277 ? 34.044 57.546 82.158 1.00 27.17 274 TYR A O 1
ATOM 2143 N N . VAL A 1 278 ? 33.729 55.795 80.789 1.00 24.16 275 VAL A N 1
ATOM 2144 C CA . VAL A 1 278 ? 34.708 54.963 81.424 1.00 24.22 275 VAL A CA 1
ATOM 2145 C C . VAL A 1 278 ? 35.845 54.659 80.437 1.00 24.51 275 VAL A C 1
ATOM 2146 O O . VAL A 1 278 ? 35.604 54.195 79.295 1.00 22.20 275 VAL A O 1
ATOM 2150 N N . ALA A 1 279 ? 37.085 54.887 80.859 1.00 24.67 276 ALA A N 1
ATOM 2151 C CA . ALA A 1 279 ? 38.238 54.494 80.049 1.00 23.17 276 ALA A CA 1
ATOM 2152 C C . ALA A 1 279 ? 38.306 52.992 79.884 1.00 23.43 276 ALA A C 1
ATOM 2153 O O . ALA A 1 279 ? 37.994 52.228 80.801 1.00 23.19 276 ALA A O 1
ATOM 2155 N N . THR A 1 280 ? 38.660 52.528 78.681 1.00 21.71 277 THR A N 1
ATOM 2156 C CA . THR A 1 280 ? 38.836 51.097 78.456 1.00 22.42 277 THR A CA 1
ATOM 2157 C C . THR A 1 280 ? 40.198 50.874 77.784 1.00 23.17 277 THR A C 1
ATOM 2158 O O . THR A 1 280 ? 40.973 51.824 77.637 1.00 23.91 277 THR A O 1
ATOM 2162 N N . GLY A 1 281 ? 40.470 49.646 77.345 1.00 25.24 278 GLY A N 1
ATOM 2163 C CA . GLY A 1 281 ? 41.689 49.333 76.565 1.00 26.20 278 GLY A CA 1
ATOM 2164 C C . GLY A 1 281 ? 41.705 49.975 75.175 1.00 26.71 278 GLY A C 1
ATOM 2165 O O . GLY A 1 281 ? 42.748 50.102 74.587 1.00 27.58 278 GLY A O 1
ATOM 2166 N N . GLN A 1 282 ? 40.541 50.408 74.655 1.00 24.99 279 GLN A N 1
ATOM 2167 C CA A GLN A 1 282 ? 40.508 51.159 73.401 0.70 25.77 279 GLN A CA 1
ATOM 2168 C CA B GLN A 1 282 ? 40.503 51.168 73.402 0.30 24.40 279 GLN A CA 1
ATOM 2169 C C . GLN A 1 282 ? 39.197 51.930 73.357 1.00 23.74 279 GLN A C 1
ATOM 2170 O O . GLN A 1 282 ? 38.111 51.328 73.393 1.00 21.58 279 GLN A O 1
ATOM 2181 N N . ASP A 1 283 ? 39.312 53.250 73.297 1.00 24.80 280 ASP A N 1
ATOM 2182 C CA . ASP A 1 283 ? 38.159 54.139 73.252 1.00 24.02 280 ASP A CA 1
ATOM 2183 C C . ASP A 1 283 ? 37.422 54.137 74.622 1.00 22.61 280 ASP A C 1
ATOM 2184 O O . ASP A 1 283 ? 37.864 53.511 75.587 1.00 23.13 280 ASP A O 1
ATOM 2189 N N . VAL A 1 284 ? 36.314 54.856 74.703 1.00 22.27 281 VAL A N 1
ATOM 2190 C CA . VAL A 1 284 ? 35.607 55.087 75.953 1.00 21.62 281 VAL A CA 1
ATOM 2191 C C . VAL A 1 284 ? 34.261 54.394 75.851 1.00 21.48 281 VAL A C 1
ATOM 2192 O O . VAL A 1 284 ? 33.575 54.499 74.819 1.00 23.12 281 VAL A O 1
ATOM 2196 N N . LEU A 1 285 ? 33.887 53.686 76.910 1.00 21.21 282 LEU A N 1
ATOM 2197 C CA . LEU A 1 285 ? 32.569 53.087 77.038 1.00 21.22 282 LEU A CA 1
ATOM 2198 C C . LEU A 1 285 ? 31.689 54.025 77.855 1.00 22.43 282 LEU A C 1
ATOM 2199 O O . LEU A 1 285 ? 32.026 54.404 79.005 1.00 24.77 282 LEU A O 1
ATOM 2204 N N . VAL A 1 286 ? 30.591 54.450 77.253 1.00 21.50 283 VAL A N 1
ATOM 2205 C CA . VAL A 1 286 ? 29.691 55.398 77.931 1.00 22.79 283 VAL A CA 1
ATOM 2206 C C . VAL A 1 286 ? 28.458 54.625 78.479 1.00 23.09 283 VAL A C 1
ATOM 2207 O O . VAL A 1 286 ? 27.579 54.224 77.714 1.00 24.00 283 VAL A O 1
ATOM 2211 N N . LEU A 1 287 ? 28.400 54.416 79.794 1.00 23.35 284 LEU A N 1
ATOM 2212 C CA . LEU A 1 287 ? 27.283 53.721 80.389 1.00 23.51 284 LEU A CA 1
ATOM 2213 C C . LEU A 1 287 ? 26.040 54.644 80.321 1.00 24.26 284 LEU A C 1
ATOM 2214 O O . LEU A 1 287 ? 26.143 55.802 80.620 1.00 25.62 284 LEU A O 1
ATOM 2219 N N . GLU A 1 288 ? 24.884 54.115 79.926 1.00 24.70 285 GLU A N 1
ATOM 2220 C CA . GLU A 1 288 ? 23.660 54.911 79.792 1.00 25.38 285 GLU A CA 1
ATOM 2221 C C . GLU A 1 288 ? 22.484 54.444 80.669 1.00 26.80 285 GLU A C 1
ATOM 2222 O O . GLU A 1 288 ? 21.704 55.273 81.145 1.00 27.95 285 GLU A O 1
ATOM 2228 N N . SER A 1 289 ? 22.357 53.131 80.866 1.00 25.82 286 SER A N 1
ATOM 2229 C CA . SER A 1 289 ? 21.322 52.581 81.680 1.00 26.03 286 SER A CA 1
ATOM 2230 C C . SER A 1 289 ? 21.926 51.455 82.501 1.00 26.67 286 SER A C 1
ATOM 2231 O O . SER A 1 289 ? 22.528 50.543 81.930 1.00 24.14 286 SER A O 1
ATOM 2234 N N . LEU A 1 290 ? 21.738 51.532 83.835 1.00 26.23 287 LEU A N 1
ATOM 2235 C CA . LEU A 1 290 ? 22.345 50.607 84.814 1.00 26.49 287 LEU A CA 1
ATOM 2236 C C . LEU A 1 290 ? 21.342 50.085 85.831 1.00 29.09 287 LEU A C 1
ATOM 2237 O O . LEU A 1 290 ? 20.416 50.813 86.231 1.00 29.61 287 LEU A O 1
ATOM 2242 N N . GLN A 1 291 ? 21.572 48.850 86.254 1.00 29.95 288 GLN A N 1
ATOM 2243 C CA . GLN A 1 291 ? 20.698 48.174 87.226 1.00 32.75 288 GLN A CA 1
ATOM 2244 C C . GLN A 1 291 ? 21.481 47.870 88.490 1.00 34.58 288 GLN A C 1
ATOM 2245 O O . GLN A 1 291 ? 22.372 47.026 88.539 1.00 34.99 288 GLN A O 1
ATOM 2251 N N . ILE A 1 292 ? 21.107 48.612 89.505 1.00 35.33 289 ILE A N 1
ATOM 2252 C CA . ILE A 1 292 ? 21.526 48.405 90.846 1.00 37.65 289 ILE A CA 1
ATOM 2253 C C . ILE A 1 292 ? 20.680 47.223 91.417 1.00 37.78 289 ILE A C 1
ATOM 2254 O O . ILE A 1 292 ? 19.471 47.158 91.186 1.00 37.62 289 ILE A O 1
ATOM 2259 N N . PRO A 1 293 ? 21.321 46.300 92.144 1.00 37.63 290 PRO A N 1
ATOM 2260 C CA . PRO A 1 293 ? 20.612 45.141 92.705 1.00 38.66 290 PRO A CA 1
ATOM 2261 C C . PRO A 1 293 ? 19.329 45.584 93.445 1.00 40.45 290 PRO A C 1
ATOM 2262 O O . PRO A 1 293 ? 19.401 46.529 94.259 1.00 38.33 290 PRO A O 1
ATOM 2266 N N . GLY A 1 294 ? 18.192 44.996 93.080 1.00 41.25 291 GLY A N 1
ATOM 2267 C CA . GLY A 1 294 ? 16.902 45.274 93.744 1.00 44.53 291 GLY A CA 1
ATOM 2268 C C . GLY A 1 294 ? 15.926 46.040 92.853 1.00 44.27 291 GLY A C 1
ATOM 2269 O O . GLY A 1 294 ? 14.705 45.817 92.904 1.00 44.91 291 GLY A O 1
ATOM 2270 N N . LYS A 1 295 ? 16.479 46.917 92.024 1.00 41.61 292 LYS A N 1
ATOM 2271 C CA . LYS A 1 295 ? 15.755 48.010 91.371 1.00 42.18 292 LYS A CA 1
ATOM 2272 C C . LYS A 1 295 ? 15.675 47.814 89.888 1.00 39.95 292 LYS A C 1
ATOM 2273 O O . LYS A 1 295 ? 16.544 47.141 89.329 1.00 39.24 292 LYS A O 1
ATOM 2279 N N . LYS A 1 296 ? 14.690 48.438 89.249 1.00 40.08 293 LYS A N 1
ATOM 2280 C CA . LYS A 1 296 ? 14.641 48.443 87.803 1.00 39.85 293 LYS A CA 1
ATOM 2281 C C . LYS A 1 296 ? 15.860 49.234 87.377 1.00 38.51 293 LYS A C 1
ATOM 2282 O O . LYS A 1 296 ? 16.385 50.020 88.121 1.00 39.78 293 LYS A O 1
ATOM 2288 N N . ALA A 1 297 ? 16.281 48.935 86.171 1.00 36.41 294 ALA A N 1
ATOM 2289 C CA . ALA A 1 297 ? 17.304 49.689 85.446 1.00 36.84 294 ALA A CA 1
ATOM 2290 C C . ALA A 1 297 ? 16.880 51.158 85.358 1.00 37.54 294 ALA A C 1
ATOM 2291 O O . ALA A 1 297 ? 15.725 51.447 85.047 1.00 39.00 294 ALA A O 1
ATOM 2293 N N . LEU A 1 298 ? 17.838 52.047 85.601 1.00 37.39 295 LEU A N 1
ATOM 2294 C CA . LEU A 1 298 ? 17.646 53.463 85.585 1.00 37.75 295 LEU A CA 1
ATOM 2295 C C . LEU A 1 298 ? 18.640 54.114 84.571 1.00 37.16 295 LEU A C 1
ATOM 2296 O O . LEU A 1 298 ? 19.774 53.647 84.468 1.00 34.23 295 LEU A O 1
ATOM 2301 N N . PRO A 1 299 ? 18.225 55.227 83.922 1.00 37.59 296 PRO A N 1
ATOM 2302 C CA . PRO A 1 299 ? 19.134 56.153 83.247 1.00 36.44 296 PRO A CA 1
ATOM 2303 C C . PRO A 1 299 ? 20.193 56.578 84.204 1.00 35.96 296 PRO A C 1
ATOM 2304 O O . PRO A 1 299 ? 19.903 56.765 85.380 1.00 37.06 296 PRO A O 1
ATOM 2308 N N . VAL A 1 300 ? 21.419 56.803 83.730 1.00 34.17 297 VAL A N 1
ATOM 2309 C CA . VAL A 1 300 ? 22.486 57.201 84.623 1.00 33.75 297 VAL A CA 1
ATOM 2310 C C . VAL A 1 300 ? 22.242 58.539 85.343 1.00 36.95 297 VAL A C 1
ATOM 2311 O O . VAL A 1 300 ? 22.833 58.752 86.408 1.00 36.37 297 VAL A O 1
ATOM 2315 N N . GLN A 1 301 ? 21.427 59.416 84.754 1.00 38.29 298 GLN A N 1
ATOM 2316 C CA . GLN A 1 301 ? 21.050 60.692 85.432 1.00 42.24 298 GLN A CA 1
ATOM 2317 C C . GLN A 1 301 ? 20.466 60.392 86.818 1.00 43.33 298 GLN A C 1
ATOM 2318 O O . GLN A 1 301 ? 20.835 61.022 87.814 1.00 44.96 298 GLN A O 1
ATOM 2324 N N . ASP A 1 302 ? 19.565 59.424 86.857 1.00 44.99 299 ASP A N 1
ATOM 2325 C CA . ASP A 1 302 ? 18.948 58.939 88.101 1.00 46.93 299 ASP A CA 1
ATOM 2326 C C . ASP A 1 302 ? 19.925 58.195 89.023 1.00 46.90 299 ASP A C 1
ATOM 2327 O O . ASP A 1 302 ? 19.799 58.255 90.243 1.00 47.82 299 ASP A O 1
ATOM 2332 N N . ILE A 1 303 ? 20.844 57.418 88.454 1.00 44.88 300 ILE A N 1
ATOM 2333 C CA . ILE A 1 303 ? 21.849 56.692 89.237 1.00 43.70 300 ILE A CA 1
ATOM 2334 C C . ILE A 1 303 ? 22.776 57.670 89.944 1.00 44.75 300 ILE A C 1
ATOM 2335 O O . ILE A 1 303 ? 23.232 57.410 91.069 1.00 45.76 300 ILE A O 1
ATOM 2340 N N . LEU A 1 304 ? 23.111 58.784 89.280 1.00 44.88 301 LEU A N 1
ATOM 2341 C CA . LEU A 1 304 ? 24.087 59.735 89.838 1.00 45.68 301 LEU A CA 1
ATOM 2342 C C . LEU A 1 304 ? 23.442 60.620 90.915 1.00 49.86 301 LEU A C 1
ATOM 2343 O O . LEU A 1 304 ? 24.145 61.233 91.733 1.00 48.70 301 LEU A O 1
ATOM 2348 N N . ASN A 1 305 ? 22.120 60.727 90.855 1.00 53.92 302 ASN A N 1
ATOM 2349 C CA . ASN A 1 305 ? 21.363 61.359 91.940 1.00 58.70 302 ASN A CA 1
ATOM 2350 C C . ASN A 1 305 ? 21.547 60.500 93.173 1.00 61.05 302 ASN A C 1
ATOM 2351 O O . ASN A 1 305 ? 22.111 60.954 94.184 1.00 63.24 302 ASN A O 1
ATOM 2356 N N . ALA A 1 306 ? 21.071 59.263 93.077 1.00 62.35 303 ALA A N 1
ATOM 2357 C CA . ALA A 1 306 ? 21.086 58.340 94.205 1.00 64.64 303 ALA A CA 1
ATOM 2358 C C . ALA A 1 306 ? 22.506 58.186 94.741 1.00 65.89 303 ALA A C 1
ATOM 2359 O O . ALA A 1 306 ? 22.805 58.627 95.860 1.00 66.96 303 ALA A O 1
ATOM 2361 N N . ARG A 1 307 ? 23.394 57.630 93.912 1.00 65.64 304 ARG A N 1
ATOM 2362 C CA . ARG A 1 307 ? 24.720 57.195 94.370 1.00 66.32 304 ARG A CA 1
ATOM 2363 C C . ARG A 1 307 ? 25.889 57.842 93.629 1.00 65.54 304 ARG A C 1
ATOM 2364 O O . ARG A 1 307 ? 26.768 57.139 93.093 1.00 64.34 304 ARG A O 1
ATOM 2372 N N . ALA A 1 308 ? 25.913 59.181 93.619 1.00 65.91 305 ALA A N 1
ATOM 2373 C CA . ALA A 1 308 ? 26.995 59.940 92.967 1.00 65.03 305 ALA A CA 1
ATOM 2374 C C . ALA A 1 308 ? 28.389 59.519 93.493 1.00 64.71 305 ALA A C 1
ATOM 2375 O O . ALA A 1 308 ? 29.418 59.699 92.803 1.00 63.62 305 ALA A O 1
ATOM 2377 N N . ASP A 1 309 ? 28.391 58.953 94.708 1.00 65.01 306 ASP A N 1
ATOM 2378 C CA . ASP A 1 309 ? 29.602 58.498 95.414 1.00 64.60 306 ASP A CA 1
ATOM 2379 C C . ASP A 1 309 ? 30.290 57.299 94.776 1.00 61.30 306 ASP A C 1
ATOM 2380 O O . ASP A 1 309 ? 31.516 57.180 94.863 1.00 61.53 306 ASP A O 1
ATOM 2385 N N . TRP A 1 310 ? 29.520 56.397 94.182 1.00 57.94 307 TRP A N 1
ATOM 2386 C CA . TRP A 1 310 ? 30.113 55.231 93.522 1.00 55.31 307 TRP A CA 1
ATOM 2387 C C . TRP A 1 310 ? 30.814 55.584 92.178 1.00 52.30 307 TRP A C 1
ATOM 2388 O O . TRP A 1 310 ? 31.689 54.844 91.732 1.00 50.74 307 TRP A O 1
ATOM 2399 N N . PHE A 1 311 ? 30.451 56.723 91.583 1.00 50.70 308 PHE A N 1
ATOM 2400 C CA . PHE A 1 311 ? 30.854 57.083 90.219 1.00 48.54 308 PHE A CA 1
ATOM 2401 C C . PHE A 1 311 ? 31.472 58.441 90.111 1.00 49.17 308 PHE A C 1
ATOM 2402 O O . PHE A 1 311 ? 31.147 59.205 89.194 1.00 49.35 308 PHE A O 1
ATOM 2410 N N . SER A 1 312 ? 32.389 58.738 91.026 1.00 49.41 309 SER A N 1
ATOM 2411 C CA . SER A 1 312 ? 33.030 60.005 91.043 1.00 49.70 309 SER A CA 1
ATOM 2412 C C . SER A 1 312 ? 34.147 59.994 89.997 1.00 47.34 309 SER A C 1
ATOM 2413 O O . SER A 1 312 ? 34.878 58.992 89.815 1.00 44.99 309 SER A O 1
ATOM 2416 N N . VAL A 1 313 ? 34.259 61.129 89.329 1.00 45.94 310 VAL A N 1
ATOM 2417 C CA . VAL A 1 313 ? 35.222 61.320 88.287 1.00 44.86 310 VAL A CA 1
ATOM 2418 C C . VAL A 1 313 ? 36.607 61.102 88.876 1.00 45.03 310 VAL A C 1
ATOM 2419 O O . VAL A 1 313 ? 36.932 61.623 89.968 1.00 45.77 310 VAL A O 1
ATOM 2423 N N . GLY A 1 314 ? 37.421 60.313 88.187 1.00 42.74 311 GLY A N 1
ATOM 2424 C CA . GLY A 1 314 ? 38.784 60.006 88.635 1.00 42.71 311 GLY A CA 1
ATOM 2425 C C . GLY A 1 314 ? 38.917 58.683 89.396 1.00 42.29 311 GLY A C 1
ATOM 2426 O O . GLY A 1 314 ? 40.017 58.135 89.494 1.00 42.56 311 GLY A O 1
ATOM 2427 N N . SER A 1 315 ? 37.806 58.174 89.912 1.00 41.73 312 SER A N 1
ATOM 2428 C CA . SER A 1 315 ? 37.764 56.866 90.570 1.00 42.20 312 SER A CA 1
ATOM 2429 C C . SER A 1 315 ? 37.768 55.761 89.525 1.00 42.60 312 SER A C 1
ATOM 2430 O O . SER A 1 315 ? 37.517 56.045 88.338 1.00 40.28 312 SER A O 1
ATOM 2433 N N . GLN A 1 316 ? 38.054 54.538 89.962 1.00 42.20 313 GLN A N 1
ATOM 2434 C CA . GLN A 1 316 ? 38.306 53.415 89.057 1.00 42.36 313 GLN A CA 1
ATOM 2435 C C . GLN A 1 316 ? 37.309 52.271 89.330 1.00 41.34 313 GLN A C 1
ATOM 2436 O O . GLN A 1 316 ? 37.124 51.822 90.471 1.00 42.59 313 GLN A O 1
ATOM 2442 N N . LEU A 1 317 ? 36.584 51.846 88.306 1.00 38.36 314 LEU A N 1
ATOM 2443 C CA . LEU A 1 317 ? 35.660 50.732 88.458 1.00 38.36 314 LEU A CA 1
ATOM 2444 C C . LEU A 1 317 ? 36.470 49.463 88.364 1.00 39.59 314 LEU A C 1
ATOM 2445 O O . LEU A 1 317 ? 37.550 49.472 87.778 1.00 38.69 314 LEU A O 1
ATOM 2450 N N . SER A 1 318 ? 35.973 48.400 88.996 1.00 41.63 315 SER A N 1
ATOM 2451 C CA A SER A 1 318 ? 36.578 47.059 88.956 0.70 43.39 315 SER A CA 1
ATOM 2452 C CA B SER A 1 318 ? 36.615 47.085 88.898 0.30 42.67 315 SER A CA 1
ATOM 2453 C C . SER A 1 318 ? 35.732 46.146 88.095 1.00 42.92 315 SER A C 1
ATOM 2454 O O . SER A 1 318 ? 34.660 46.570 87.594 1.00 41.78 315 SER A O 1
#

InterPro domains:
  IPR001555 Phosphoribosylglycinamide formyltransferase, active site [PS00373] (136-159)
  IPR002376 Formyl transferase, N-terminal [PF00551] (6-183)
  IPR005793 Formyl transferase, C-terminal [PF02911] (207-303)
  IPR005794 Methionyl-tRNA formyltransferase [MF_00182] (5-315)
  IPR005794 Methionyl-tRNA formyltransferase [TIGR00460] (5-312)
  IPR011034 Formyl transferase-like, C-terminal domain superfamily [SSF50486] (208-310)
  IPR036477 Formyl transferase, N-terminal domain superfamily [SSF53328] (5-210)
  IPR037022 Formyl transferase, C-terminal domain superfamily [G3DSA:3.10.25.10] (210-314)
  IPR041711 Methionyl-tRNA formyltransferase, N-terminal domain [cd08646] (5-208)
  IPR044135 Methionyl-tRNA formyltransferase, C-terminal domain [cd08704] (211-297)

Foldseek 3Di:
DFADEQEAFAPLSLLQVCLQVVPDHNHQAYEYECPPHGSNRVSCVVVVHHYHYDPEDPDPVNLVVLLVSQGQEEYEHHPYDQDPSNQVSHVQGYKYKAWWDPPEAFDDQHLLVCLLVVPQKTWIDMHHPDGVQFWFDTDMDGDDLQAASVVSVVRSVRRNVGVVVRVVCVVVVNTDIGGGDPVVHDHDDDDDPVVQEDDQQDALVSNQSSLRSCVPDDHWFAWPHFTKRANHKDFDQDADDDPRQAQADAAQVFRWTHGNGGIIGGAWMDTPPDDIDGSNVVCVVCVPRRDGGDGTD

Nearest PDB structures (foldseek):
  2bln-assembly2_B  TM=8.946E-01  e=1.961E-28  Escherichia coli
  4wkg-assembly1_D  TM=8.887E-01  e=2.973E-27  Escherichia coli K-12
  4wkg-assembly1_F  TM=8.963E-01  e=9.616E-27  Escherichia coli K-12
  4wkg-assembly1_B  TM=8.899E-01  e=2.018E-26  Escherichia coli K-12
  4wkg-assembly1_A  TM=8.954E-01  e=1.898E-26  Escherichia coli K-12

Sequence (297 aa):
SLRIVFAGTPDFAARHLAALLSSSSEEHHEEIIAVYTQQPETASPVKTLALEEHNVPVYQPEENFKSDESKQQQLAALNADLVVVAYGLLLPKVVVLDTPKLGCIINVHGSILPRWRGAAPIQRSIWAGDSETGVTIQDVGLDTGDLKIATLLPIEEASDTSASYDKLAELGPQALLECLQQDIAQGTAVAVKQDDGLANYAHKKLSKEEEARINWSSDAATHIEERRCIRAFNPWPSHFEVAENSIKVWQARVETRRAVTQQTPGTIIIQADKSGIYVATGQQDVLVLESLQIPGKKALPVQDILNARADWFSVGSQLSS

B-factor: mean 33.28, std 11.17, range [17.36, 91.03]

Solvent-accessible surface area: 14221 Å² total

Organism: Vibrio cholerae serotype O1 (strain ATCC 39315 / El Tor Inaba N16961) (NCBI:txid243277)

Secondary structure (DSSP, 8-state):
--EEEEE--SHHHHHHHHHHHTSSSEEEEEE-------HHHHHHHHTT--EE--S-S-SHHHHHHHHTT-----BSS--S---HHHHTSSTT---B-BSSSTTTTBSS-HHHHHHHHT-SEEEEE----SSS-----EEEEE--TT--S---HHHHHHHHHHHHHHHHHHHHT--------GGG--B-PPP-HHHHB--TTSBHHHHHHHHHHTSS---EEEETTEEEEEEEEEEE-----S-TTBEEEEETTEEEEE-SBSEEEEEEEE-TTS--EEHHHHHHHHTTTT-TT-B--

CATH classification: 3.40.50.170 (+1 more: 3.10.25.10)